Protein 2X9Z (pdb70)

Foldseek 3Di:
DDKFKAKDFPPQTDRVDHDPPLLDAAADDAFDKTKMKMKMKAFAQAQKPKWKKAKFDPQWFFDPPFKWKDKVNHTDDPQQWDWDADGTTIMIIGDPNVVVVQHNHGGIIMMMIMGIIGRHPLADAPFKAWMWMWTFIFNFDTQATTWYWFFAPPQQKAKEFEFEDEQVRHGDQDPAKKKWFKAQNGNGHTDDIDIDGRVDGMDMDGDHDRSTIITTHIDDDQQWHWHWDDDDDHRYTYIYIYRRRGDYIDIHDMGIHHYHD

Solvent-accessible surface area: 12117 Å² total

CATH classification: 2.60.40.740 (+1 more: 2.60.40.1140)

Structure (mmCIF, N/CA/C/O backbone):
data_2X9Z
#
_entry.id   2X9Z
#
_cell.length_a   94.975
_cell.length_b   46.635
_cell.length_c   64.380
_cell.angle_alpha   90.00
_cell.angle_beta   115.49
_cell.angle_gamma   90.00
#
_symmetry.space_group_name_H-M   'C 1 2 1'
#
loop_
_entity.id
_entity.type
_entity.pdbx_description
1 polymer 'CELL WALL SURFACE ANCHOR FAMILY PROTEIN'
2 water water
#
loop_
_atom_site.group_PDB
_atom_site.id
_atom_site.type_symbol
_atom_site.label_atom_id
_atom_site.label_alt_id
_atom_site.label_comp_id
_atom_site.label_asym_id
_atom_site.label_entity_id
_atom_site.label_seq_id
_atom_site.pdbx_PDB_ins_code
_atom_site.Cartn_x
_atom_site.Cartn_y
_atom_site.Cartn_z
_atom_site.occupancy
_atom_site.B_iso_or_equiv
_atom_site.auth_seq_id
_atom_site.auth_comp_id
_atom_site.auth_asym_id
_atom_site.auth_atom_id
_atom_site.pdbx_PDB_model_num
ATOM 1 N N . ALA A 1 1 ? -0.917 0.114 -11.086 1.00 28.92 187 ALA A N 1
ATOM 2 C CA . ALA A 1 1 ? -2.329 0.470 -11.197 1.00 26.32 187 ALA A CA 1
ATOM 3 C C . ALA A 1 1 ? -3.140 -0.695 -11.746 1.00 23.85 187 ALA A C 1
ATOM 4 O O . ALA A 1 1 ? -2.780 -1.294 -12.759 1.00 24.36 187 ALA A O 1
ATOM 6 N N . LYS A 1 2 ? -4.242 -1.007 -11.072 1.00 20.89 188 LYS A N 1
ATOM 7 C CA . LYS A 1 2 ? -5.079 -2.140 -11.438 1.00 18.94 188 LYS A CA 1
ATOM 8 C C . LYS A 1 2 ? -6.143 -1.766 -12.461 1.00 16.71 188 LYS A C 1
ATOM 9 O O . LYS A 1 2 ? -6.641 -0.641 -12.476 1.00 17.44 188 LYS A O 1
ATOM 15 N N . PRO A 1 3 ? -6.499 -2.718 -13.327 1.00 13.15 189 PRO A N 1
ATOM 16 C CA . PRO A 1 3 ? -7.655 -2.497 -14.197 1.00 12.09 189 PRO A CA 1
ATOM 17 C C . PRO A 1 3 ? -8.934 -2.489 -13.358 1.00 13.52 189 PRO A C 1
ATOM 18 O O . PRO A 1 3 ? -8.923 -2.968 -12.220 1.00 14.47 189 PRO A O 1
ATOM 22 N N . LYS A 1 4 ? -10.006 -1.923 -13.902 1.00 13.35 190 LYS A N 1
ATOM 23 C CA . LYS A 1 4 ? -11.291 -1.857 -13.208 1.00 13.23 190 LYS A CA 1
ATOM 24 C C . LYS A 1 4 ? -12.373 -2.380 -14.129 1.00 12.51 190 LYS A C 1
ATOM 25 O O . LYS A 1 4 ? -12.245 -2.285 -15.344 1.00 13.43 190 LYS A O 1
ATOM 31 N N . ILE A 1 5 ? -13.440 -2.927 -13.558 1.00 10.80 191 ILE A N 1
ATOM 32 C CA . ILE A 1 5 ? -14.494 -3.530 -14.368 1.00 11.07 191 ILE A CA 1
ATOM 33 C C . ILE A 1 5 ? -15.870 -3.342 -13.754 1.00 10.21 191 ILE A C 1
ATOM 34 O O . ILE A 1 5 ? -16.003 -3.226 -12.539 1.00 12.36 191 ILE A O 1
ATOM 39 N N . ASP A 1 6 ? -16.882 -3.295 -14.609 1.00 10.02 192 ASP A N 1
ATOM 40 C CA . ASP A 1 6 ? -18.253 -3.332 -14.144 1.00 10.81 192 ASP A CA 1
ATOM 41 C C . ASP A 1 6 ? -19.095 -4.078 -15.169 1.00 10.74 192 ASP A C 1
ATOM 42 O O . ASP A 1 6 ? -18.773 -4.093 -16.365 1.00 11.62 192 ASP A O 1
ATOM 47 N N . LYS A 1 7 ? -20.157 -4.713 -14.691 1.00 11.05 193 LYS A N 1
ATOM 48 C CA . LYS A 1 7 ? -21.107 -5.369 -15.561 1.00 11.91 193 LYS A CA 1
ATOM 49 C C . LYS A 1 7 ? -22.508 -4.905 -15.208 1.00 11.00 193 LYS A C 1
ATOM 50 O O . LYS A 1 7 ? -22.876 -4.857 -14.035 1.00 12.56 193 LYS A O 1
ATOM 56 N N . ASP A 1 8 ? -23.299 -4.572 -16.220 1.00 11.27 194 ASP A N 1
ATOM 57 C CA . ASP A 1 8 ? -24.674 -4.162 -15.967 1.00 10.42 194 ASP A CA 1
ATOM 58 C C . ASP A 1 8 ? -25.478 -4.265 -17.256 1.00 10.33 194 ASP A C 1
ATOM 59 O O . ASP A 1 8 ? -24.974 -4.719 -18.285 1.00 11.94 194 ASP A O 1
ATOM 64 N N . PHE A 1 9 ? -26.732 -3.853 -17.191 1.00 11.69 195 PHE A N 1
ATOM 65 C CA . PHE A 1 9 ? -27.546 -3.782 -18.394 1.00 11.49 195 PHE A CA 1
ATOM 66 C C . PHE A 1 9 ? -27.053 -2.654 -19.294 1.00 11.86 195 PHE A C 1
ATOM 67 O O . PHE A 1 9 ? -26.295 -1.783 -18.857 1.00 12.87 195 PHE A O 1
ATOM 75 N N . LYS A 1 10 ? -27.462 -2.694 -20.558 1.00 11.98 196 LYS A N 1
ATOM 76 C CA . LYS A 1 10 ? -27.054 -1.697 -21.546 1.00 14.58 196 LYS A CA 1
ATOM 77 C C . LYS A 1 10 ? -27.175 -0.266 -21.018 1.00 15.85 196 LYS A C 1
ATOM 78 O O . LYS A 1 10 ? -28.227 0.131 -20.506 1.00 17.52 196 LYS A O 1
ATOM 84 N N . GLY A 1 11 ? -26.087 0.496 -21.131 1.00 15.22 197 GLY A N 1
ATOM 85 C CA . GLY A 1 11 ? -26.087 1.900 -20.760 1.00 15.95 197 GLY A CA 1
ATOM 86 C C . GLY A 1 11 ? -25.818 2.191 -19.294 1.00 16.81 197 GLY A C 1
ATOM 87 O O . GLY A 1 11 ? -25.761 3.355 -18.895 1.00 20.07 197 GLY A O 1
ATOM 88 N N . LYS A 1 12 ? -25.648 1.148 -18.488 1.00 16.26 198 LYS A N 1
ATOM 89 C CA . LYS A 1 12 ? -25.582 1.328 -17.040 1.00 15.99 198 LYS A CA 1
ATOM 90 C C . LYS A 1 12 ? -24.256 0.926 -16.399 1.00 16.29 198 LYS A C 1
ATOM 91 O O . LYS A 1 12 ? -24.031 1.217 -15.225 1.00 17.17 198 LYS A O 1
ATOM 97 N N . ALA A 1 13 ? -23.375 0.271 -17.153 1.00 14.32 199 ALA A N 1
ATOM 98 C CA . ALA A 1 13 ? -22.096 -0.153 -16.586 1.00 14.09 199 ALA A CA 1
ATOM 99 C C . ALA A 1 13 ? -21.151 1.032 -16.409 1.00 16.26 199 ALA A C 1
ATOM 100 O O . ALA A 1 13 ? -21.056 1.898 -17.274 1.00 17.73 199 ALA A O 1
ATOM 102 N N . ASN A 1 14 ? -20.451 1.053 -15.281 1.00 15.62 200 ASN A N 1
ATOM 103 C CA . ASN A 1 14 ? -19.589 2.171 -14.928 1.00 17.66 200 ASN A CA 1
ATOM 104 C C . ASN A 1 14 ? -18.597 1.726 -13.858 1.00 16.76 200 ASN A C 1
ATOM 105 O O . ASN A 1 14 ? -18.939 1.676 -12.679 1.00 18.67 200 ASN A O 1
ATOM 110 N N . PRO A 1 15 ? -17.361 1.393 -14.267 1.00 17.30 201 PRO A N 1
ATOM 111 C CA . PRO A 1 15 ? -16.384 0.856 -13.310 1.00 20.59 201 PRO A CA 1
ATOM 112 C C . PRO A 1 15 ? -16.024 1.835 -12.203 1.00 26.21 201 PRO A C 1
ATOM 113 O O . PRO A 1 15 ? -15.701 1.397 -11.101 1.00 30.61 201 PRO A O 1
ATOM 117 N N . ASP A 1 16 ? -16.065 3.130 -12.496 1.00 26.14 202 ASP A N 1
ATOM 118 C CA . ASP A 1 16 ? -15.727 4.145 -11.502 1.00 30.65 202 ASP A CA 1
ATOM 119 C C . ASP A 1 16 ? -16.850 4.311 -10.485 1.00 31.66 202 ASP A C 1
ATOM 120 O O . ASP A 1 16 ? -16.602 4.517 -9.296 1.00 35.27 202 ASP A O 1
ATOM 125 N N . THR A 1 17 ? -18.087 4.215 -10.963 1.00 29.39 203 THR A N 1
ATOM 126 C CA . THR A 1 17 ? -19.257 4.413 -10.122 1.00 29.85 203 THR A CA 1
ATOM 127 C C . THR A 1 17 ? -20.333 3.406 -10.494 1.00 27.10 203 THR A C 1
ATOM 128 O O . THR A 1 17 ? -21.239 3.718 -11.269 1.00 27.46 203 THR A O 1
ATOM 132 N N . PRO A 1 18 ? -20.232 2.184 -9.955 1.00 25.17 204 PRO A N 1
ATOM 133 C CA . PRO A 1 18 ? -21.229 1.165 -10.296 1.00 23.24 204 PRO A CA 1
ATOM 134 C C . PRO A 1 18 ? -22.637 1.597 -9.881 1.00 19.78 204 PRO A C 1
ATOM 135 O O . PRO A 1 18 ? -22.803 2.388 -8.948 1.00 20.81 204 PRO A O 1
ATOM 139 N N . ARG A 1 19 ? -23.641 1.078 -10.580 1.00 16.48 205 ARG A N 1
ATOM 140 C CA . ARG A 1 19 ? -25.020 1.505 -10.385 1.00 15.13 205 ARG A CA 1
ATOM 141 C C . ARG A 1 19 ? -25.512 1.224 -8.969 1.00 15.24 205 ARG A C 1
ATOM 142 O O . ARG A 1 19 ? -25.467 0.086 -8.496 1.00 16.05 205 ARG A O 1
ATOM 150 N N . VAL A 1 20 ? -25.995 2.273 -8.310 1.00 16.00 206 VAL A N 1
ATOM 151 C CA . VAL A 1 20 ? -26.299 2.241 -6.884 1.00 17.39 206 VAL A CA 1
ATOM 152 C C . VAL A 1 20 ? -27.410 1.253 -6.514 1.00 16.22 206 VAL A C 1
ATOM 153 O O . VAL A 1 20 ? -27.417 0.707 -5.410 1.00 16.22 206 VAL A O 1
ATOM 157 N N . ASP A 1 21 ? -28.345 1.019 -7.429 1.00 15.53 207 ASP A N 1
ATOM 158 C CA . ASP A 1 21 ? -29.474 0.130 -7.134 1.00 16.31 207 ASP A CA 1
ATOM 159 C C . ASP A 1 21 ? -29.406 -1.202 -7.878 1.00 16.64 207 ASP A C 1
ATOM 160 O O . ASP A 1 21 ? -30.423 -1.863 -8.069 1.00 16.74 207 ASP A O 1
ATOM 165 N N . LYS A 1 22 ? -28.206 -1.608 -8.283 1.00 15.96 208 LYS A N 1
ATOM 166 C CA . LYS A 1 22 ? -28.091 -2.801 -9.117 1.00 16.42 208 LYS A CA 1
ATOM 167 C C . LYS A 1 22 ? -28.434 -4.085 -8.357 1.00 16.23 208 LYS A C 1
ATOM 168 O O . LYS A 1 22 ? -28.718 -5.112 -8.974 1.00 17.82 208 LYS A O 1
ATOM 174 N N . ASP A 1 23 ? -28.428 -4.029 -7.026 1.00 17.35 209 ASP A N 1
ATOM 175 C CA . ASP A 1 23 ? -28.813 -5.196 -6.237 1.00 19.42 209 ASP A CA 1
ATOM 176 C C . ASP A 1 23 ? -30.247 -5.653 -6.499 1.00 20.51 209 ASP A C 1
ATOM 177 O O . ASP A 1 23 ? -30.588 -6.828 -6.309 1.00 21.42 209 ASP A O 1
ATOM 182 N N . THR A 1 24 ? -31.086 -4.714 -6.918 1.00 17.87 210 THR A N 1
ATOM 183 C CA . THR A 1 24 ? -32.491 -4.989 -7.149 1.00 18.54 210 THR A CA 1
ATOM 184 C C . THR A 1 24 ? -32.675 -5.624 -8.519 1.00 16.20 210 THR A C 1
ATOM 185 O O . THR A 1 24 ? -32.272 -5.049 -9.537 1.00 17.04 210 THR A O 1
ATOM 189 N N . PRO A 1 25 ? -33.257 -6.833 -8.561 1.00 16.53 211 PRO A N 1
ATOM 190 C CA . PRO A 1 25 ? -33.503 -7.441 -9.872 1.00 16.84 211 PRO A CA 1
ATOM 191 C C . PRO A 1 25 ? -34.458 -6.594 -10.706 1.00 16.73 211 PRO A C 1
ATOM 192 O O . PRO A 1 25 ? -35.422 -6.034 -10.182 1.00 18.23 211 PRO A O 1
ATOM 196 N N . VAL A 1 26 ? -34.169 -6.488 -11.995 1.00 14.46 212 VAL A N 1
ATOM 197 C CA . VAL A 1 26 ? -35.030 -5.768 -12.922 1.00 13.66 212 VAL A CA 1
ATOM 198 C C . VAL A 1 26 ? -36.123 -6.711 -13.414 1.00 12.93 212 VAL A C 1
ATOM 199 O O . VAL A 1 26 ? -35.848 -7.843 -13.834 1.00 12.68 212 VAL A O 1
ATOM 203 N N . ASN A 1 27 ? -37.362 -6.244 -13.344 1.00 12.61 213 ASN A N 1
ATOM 204 C CA . ASN A 1 27 ? -38.516 -7.033 -13.748 1.00 12.06 213 ASN A CA 1
ATOM 205 C C . ASN A 1 27 ? -38.595 -7.223 -15.258 1.00 11.04 213 ASN A C 1
ATOM 206 O O . ASN A 1 27 ? -38.496 -6.261 -16.026 1.00 13.64 213 ASN A O 1
ATOM 211 N N . HIS A 1 28 ? -38.792 -8.470 -15.671 1.00 12.22 214 HIS A N 1
ATOM 212 C CA . HIS A 1 28 ? -38.937 -8.819 -17.073 1.00 11.57 214 HIS A CA 1
ATOM 213 C C . HIS A 1 28 ? -40.005 -9.886 -17.249 1.00 13.13 214 HIS A C 1
ATOM 214 O O . HIS A 1 28 ? -40.496 -10.458 -16.277 1.00 15.01 214 HIS A O 1
ATOM 221 N N . GLN A 1 29 ? -40.352 -10.152 -18.498 1.00 13.54 215 GLN A N 1
ATOM 222 C CA . GLN A 1 29 ? -41.254 -11.247 -18.830 1.00 15.02 215 GLN A CA 1
ATOM 223 C C . GLN A 1 29 ? -40.516 -12.265 -19.676 1.00 12.93 215 GLN A C 1
ATOM 224 O O . GLN A 1 29 ? -39.552 -11.924 -20.372 1.00 12.12 215 GLN A O 1
ATOM 230 N N . VAL A 1 30 ? -40.964 -13.515 -19.608 1.00 13.09 216 VAL A N 1
ATOM 231 C CA . VAL A 1 30 ? -40.391 -14.575 -20.417 1.00 13.65 216 VAL A CA 1
ATOM 232 C C . VAL A 1 30 ? -40.492 -14.175 -21.886 1.00 13.39 216 VAL A C 1
ATOM 233 O O . VAL A 1 30 ? -41.554 -13.758 -22.365 1.00 16.36 216 VAL A O 1
ATOM 237 N N . GLY A 1 31 ? -39.373 -14.277 -22.595 1.00 13.21 217 GLY A N 1
ATOM 238 C CA . GLY A 1 31 ? -39.311 -13.842 -23.976 1.00 13.59 217 GLY A CA 1
ATOM 239 C C . GLY A 1 31 ? -38.549 -12.540 -24.171 1.00 13.09 217 GLY A C 1
ATOM 240 O O . GLY A 1 31 ? -38.101 -12.239 -25.273 1.00 15.35 217 GLY A O 1
ATOM 241 N N . ASP A 1 32 ? -38.402 -11.757 -23.104 1.00 11.63 218 ASP A N 1
ATOM 242 C CA . ASP A 1 32 ? -37.682 -10.487 -23.181 1.00 10.90 218 ASP A CA 1
ATOM 243 C C . ASP A 1 32 ? -36.220 -10.696 -23.597 1.00 11.44 218 ASP A C 1
ATOM 244 O O . ASP A 1 32 ? -35.530 -11.574 -23.075 1.00 12.18 218 ASP A O 1
ATOM 249 N N . VAL A 1 33 ? -35.756 -9.867 -24.521 1.00 11.88 219 VAL A N 1
ATOM 250 C CA . VAL A 1 33 ? -34.348 -9.825 -24.883 1.00 12.15 219 VAL A CA 1
ATOM 251 C C . VAL A 1 33 ? -33.656 -8.809 -23.986 1.00 13.33 219 VAL A C 1
ATOM 252 O O . VAL A 1 33 ? -33.925 -7.612 -24.062 1.00 17.53 219 VAL A O 1
ATOM 256 N N . VAL A 1 34 ? -32.776 -9.303 -23.122 1.00 11.32 220 VAL A N 1
ATOM 257 C CA . VAL A 1 34 ? -32.126 -8.474 -22.116 1.00 11.68 220 VAL A CA 1
ATOM 258 C C . VAL A 1 34 ? -30.720 -8.118 -22.600 1.00 10.86 220 VAL A C 1
ATOM 259 O O . VAL A 1 34 ? -29.925 -9.004 -22.911 1.00 11.69 220 VAL A O 1
ATOM 263 N N . GLU A 1 35 ? -30.419 -6.825 -22.666 1.00 12.44 221 GLU A N 1
ATOM 264 C CA . GLU A 1 35 ? -29.144 -6.361 -23.202 1.00 12.74 221 GLU A CA 1
ATOM 265 C C . GLU A 1 35 ? -28.147 -6.073 -22.088 1.00 11.11 221 GLU A C 1
ATOM 266 O O . GLU A 1 35 ? -28.468 -5.391 -21.109 1.00 12.44 221 GLU A O 1
ATOM 272 N N . TYR A 1 36 ? -26.930 -6.584 -22.264 1.00 9.53 222 TYR A N 1
ATOM 273 C CA . TYR A 1 36 ? -25.871 -6.493 -21.270 1.00 9.47 222 TYR A CA 1
ATOM 274 C C . TYR A 1 36 ? -24.637 -5.783 -21.799 1.00 9.15 222 TYR A C 1
ATOM 275 O O . TYR A 1 36 ? -24.383 -5.751 -23.003 1.00 10.36 222 TYR A O 1
ATOM 284 N N . GLU A 1 37 ? -23.848 -5.250 -20.876 1.00 10.84 223 GLU A N 1
ATOM 285 C CA . GLU A 1 37 ? -22.544 -4.717 -21.228 1.00 11.91 223 GLU A CA 1
ATOM 286 C C . GLU A 1 37 ? -21.540 -4.934 -20.100 1.00 11.81 223 GLU A C 1
ATOM 287 O O . GLU A 1 37 ? -21.888 -4.904 -18.909 1.00 14.38 223 GLU A O 1
ATOM 293 N N . ILE A 1 38 ? -20.293 -5.172 -20.494 1.00 10.67 224 ILE A N 1
ATOM 294 C CA . ILE A 1 38 ? -19.178 -5.303 -19.572 1.00 11.17 224 ILE A CA 1
ATOM 295 C C . ILE A 1 38 ? -18.191 -4.212 -19.976 1.00 11.26 224 ILE A C 1
ATOM 296 O O . ILE A 1 38 ? -17.768 -4.153 -21.133 1.00 11.87 224 ILE A O 1
ATOM 301 N N . VAL A 1 39 ? -17.847 -3.339 -19.034 1.00 10.57 225 VAL A N 1
ATOM 302 C CA . VAL A 1 39 ? -16.938 -2.236 -19.310 1.00 10.24 225 VAL A CA 1
ATOM 303 C C . VAL A 1 39 ? -15.687 -2.395 -18.450 1.00 9.89 225 VAL A C 1
ATOM 304 O O . VAL A 1 39 ? -15.790 -2.573 -17.227 1.00 11.23 225 VAL A O 1
ATOM 308 N N . THR A 1 40 ? -14.520 -2.355 -19.092 1.00 10.41 226 THR A N 1
ATOM 309 C CA . THR A 1 40 ? -13.247 -2.561 -18.406 1.00 10.62 226 THR A CA 1
ATOM 310 C C . THR A 1 40 ? -12.304 -1.409 -18.708 1.00 10.95 226 THR A C 1
ATOM 311 O O . THR A 1 40 ? -12.162 -0.998 -19.861 1.00 13.18 226 THR A O 1
ATOM 315 N N . LYS A 1 41 ? -11.677 -0.880 -17.664 1.00 11.71 227 LYS A N 1
ATOM 316 C CA . LYS A 1 41 ? -10.697 0.182 -17.806 1.00 12.68 227 LYS A CA 1
ATOM 317 C C . LYS A 1 41 ? -9.309 -0.407 -17.621 1.00 11.89 227 LYS A C 1
ATOM 318 O O . LYS A 1 41 ? -8.999 -0.960 -16.568 1.00 14.43 227 LYS A O 1
ATOM 324 N N . ILE A 1 42 ? -8.481 -0.281 -18.647 1.00 12.94 228 ILE A N 1
ATOM 325 C CA . ILE A 1 42 ? -7.114 -0.774 -18.600 1.00 13.49 228 ILE A CA 1
ATOM 326 C C . ILE A 1 42 ? -6.190 0.423 -18.423 1.00 13.01 228 ILE A C 1
ATOM 327 O O . ILE A 1 42 ? -6.306 1.409 -19.148 1.00 12.88 228 ILE A O 1
ATOM 332 N N . PRO A 1 43 ? -5.291 0.358 -17.430 1.00 14.64 229 PRO A N 1
ATOM 333 C CA . PRO A 1 43 ? -4.457 1.517 -17.091 1.00 15.62 229 PRO A CA 1
ATOM 334 C C . PRO A 1 43 ? -3.473 1.890 -18.206 1.00 13.97 229 PRO A C 1
ATOM 335 O O . PRO A 1 43 ? -3.124 1.060 -19.048 1.00 15.11 229 PRO A O 1
ATOM 339 N N . ALA A 1 44 ? -3.031 3.142 -18.214 1.00 13.73 230 ALA A N 1
ATOM 340 C CA . ALA A 1 44 ? -1.942 3.550 -19.104 1.00 13.86 230 ALA A CA 1
ATOM 341 C C . ALA A 1 44 ? -0.692 2.689 -18.891 1.00 14.08 230 ALA A C 1
ATOM 342 O O . ALA A 1 44 ? -0.420 2.222 -17.777 1.00 14.23 230 ALA A O 1
ATOM 344 N N . LEU A 1 45 ? 0.049 2.471 -19.974 1.00 14.53 231 LEU A N 1
ATOM 345 C CA . LEU A 1 45 ? 1.336 1.768 -19.936 1.00 15.53 231 LEU A CA 1
ATOM 346 C C . LEU A 1 45 ? 1.230 0.312 -19.480 1.00 15.20 231 LEU A C 1
ATOM 347 O O . LEU A 1 45 ? 2.160 -0.223 -18.877 1.00 17.95 231 LEU A O 1
ATOM 352 N N . ALA A 1 46 ? 0.106 -0.330 -19.784 1.00 13.97 232 ALA A N 1
ATOM 353 C CA . ALA A 1 46 ? -0.065 -1.747 -19.496 1.00 13.64 232 ALA A CA 1
ATOM 354 C C . ALA A 1 46 ? 0.836 -2.610 -20.378 1.00 13.82 232 ALA A C 1
ATOM 355 O O . ALA A 1 46 ? 1.188 -2.220 -21.491 1.00 13.79 232 ALA A O 1
ATOM 357 N N . ASN A 1 47 ? 1.212 -3.780 -19.874 1.00 13.57 233 ASN A N 1
ATOM 358 C CA . ASN A 1 47 ? 1.976 -4.738 -20.664 1.00 15.27 233 ASN A CA 1
ATOM 359 C C . ASN A 1 47 ? 1.448 -6.156 -20.456 1.00 14.54 233 ASN A C 1
ATOM 360 O O . ASN A 1 47 ? 2.199 -7.076 -20.130 1.00 15.21 233 ASN A O 1
ATOM 365 N N . TYR A 1 48 ? 0.145 -6.331 -20.651 1.00 13.88 234 TYR A N 1
ATOM 366 C CA . TYR A 1 48 ? -0.471 -7.616 -20.382 1.00 13.10 234 TYR A CA 1
ATOM 367 C C . TYR A 1 48 ? -0.119 -8.642 -21.448 1.00 12.52 234 TYR A C 1
ATOM 368 O O . TYR A 1 48 ? -0.108 -8.334 -22.641 1.00 14.42 234 TYR A O 1
ATOM 377 N N . ALA A 1 49 ? 0.141 -9.867 -21.005 1.00 12.17 235 ALA A N 1
ATOM 378 C CA . ALA A 1 49 ? 0.276 -11.017 -21.893 1.00 12.22 235 ALA A CA 1
ATOM 379 C C . ALA A 1 49 ? -1.095 -11.612 -22.200 1.00 13.10 235 ALA A C 1
ATOM 380 O O . ALA A 1 49 ? -1.269 -12.285 -23.213 1.00 13.65 235 ALA A O 1
ATOM 382 N N . THR A 1 50 ? -2.057 -11.379 -21.310 1.00 13.22 236 THR A N 1
ATOM 383 C CA . THR A 1 50 ? -3.411 -11.896 -21.464 1.00 13.16 236 THR A CA 1
ATOM 384 C C . THR A 1 50 ? -4.416 -10.855 -20.999 1.00 11.45 236 THR A C 1
ATOM 385 O O . THR A 1 50 ? -4.229 -10.212 -19.959 1.00 11.53 236 THR A O 1
ATOM 389 N N . ALA A 1 51 ? -5.467 -10.687 -21.796 1.00 11.47 237 ALA A N 1
ATOM 390 C CA . ALA A 1 51 ? -6.641 -9.918 -21.418 1.00 11.38 237 ALA A CA 1
ATOM 391 C C . ALA A 1 51 ? -7.840 -10.739 -21.876 1.00 11.33 237 ALA A C 1
ATOM 392 O O . ALA A 1 51 ? -8.202 -10.723 -23.053 1.00 11.77 237 ALA A O 1
ATOM 394 N N . ASN A 1 52 ? -8.430 -11.468 -20.931 1.00 11.08 238 ASN A N 1
ATOM 395 C CA A ASN A 1 52 ? -9.519 -12.387 -21.233 0.44 11.06 238 ASN A CA 1
ATOM 396 C CA B ASN A 1 52 ? -9.489 -12.430 -21.213 0.56 11.38 238 ASN A CA 1
ATOM 397 C C . ASN A 1 52 ? -10.740 -12.135 -20.386 1.00 9.43 238 ASN A C 1
ATOM 398 O O . ASN A 1 52 ? -10.638 -11.906 -19.177 0.86 9.11 238 ASN A O 1
ATOM 407 N N . TRP A 1 53 ? -11.903 -12.161 -21.030 1.00 10.24 239 TRP A N 1
ATOM 408 C CA . TRP A 1 53 ? -13.174 -12.028 -20.326 1.00 9.32 239 TRP A CA 1
ATOM 409 C C . TRP A 1 53 ? -13.947 -13.335 -20.459 1.00 10.03 239 TRP A C 1
ATOM 410 O O . TRP A 1 53 ? -14.045 -13.899 -21.544 1.00 12.01 239 TRP A O 1
ATOM 421 N N . SER A 1 54 ? -14.518 -13.796 -19.358 1.00 8.79 240 SER A N 1
ATOM 422 C CA . SER A 1 54 ? -15.236 -15.056 -19.334 1.00 9.03 240 SER A CA 1
ATOM 423 C C . SER A 1 54 ? -16.584 -14.784 -18.660 1.00 8.60 240 SER A C 1
ATOM 424 O O . SER A 1 54 ? -16.634 -14.194 -17.583 1.00 10.52 240 SER A O 1
ATOM 427 N N . ASP A 1 55 ? -17.670 -15.220 -19.291 1.00 8.98 241 ASP A N 1
ATOM 428 C CA . ASP A 1 55 ? -19.015 -14.894 -18.836 1.00 8.81 241 ASP A CA 1
ATOM 429 C C . ASP A 1 55 ? -19.913 -16.134 -18.897 1.00 8.76 241 ASP A C 1
ATOM 430 O O . ASP A 1 55 ? -19.983 -16.805 -19.922 1.00 8.63 241 ASP A O 1
ATOM 435 N N . ARG A 1 56 ? -20.597 -16.445 -17.800 1.00 8.78 242 ARG A N 1
ATOM 436 C CA . ARG A 1 56 ? -21.589 -17.523 -17.799 1.00 9.34 242 ARG A CA 1
ATOM 437 C C . ARG A 1 56 ? -22.841 -17.042 -17.100 1.00 8.67 242 ARG A C 1
ATOM 438 O O . ARG A 1 56 ? -22.785 -16.137 -16.269 1.00 10.74 242 ARG A O 1
ATOM 454 N N . THR A 1 58 ? -27.052 -18.046 -15.504 1.00 10.46 244 THR A N 1
ATOM 455 C CA . THR A 1 58 ? -27.931 -19.080 -14.958 1.00 10.73 244 THR A CA 1
ATOM 456 C C . THR A 1 58 ? -28.984 -19.495 -15.988 1.00 10.94 244 THR A C 1
ATOM 457 O O . THR A 1 58 ? -29.224 -18.784 -16.965 1.00 11.30 244 THR A O 1
ATOM 461 N N . GLU A 1 59 ? -29.593 -20.657 -15.777 1.00 11.79 245 GLU A N 1
ATOM 462 C CA . GLU A 1 59 ? -30.313 -21.335 -16.854 1.00 13.90 245 GLU A CA 1
ATOM 463 C C . GLU A 1 59 ? -31.565 -20.614 -17.366 1.00 12.98 245 GLU A C 1
ATOM 464 O O . GLU A 1 59 ? -32.012 -20.880 -18.483 1.00 14.58 245 GLU A O 1
ATOM 470 N N . GLY A 1 60 ? -32.112 -19.697 -16.570 1.00 12.53 246 GLY A N 1
ATOM 471 C CA . GLY A 1 60 ? -33.274 -18.922 -16.978 1.00 12.95 246 GLY A CA 1
ATOM 472 C C . GLY A 1 60 ? -32.936 -17.820 -17.964 1.00 11.85 246 GLY A C 1
ATOM 473 O O . GLY A 1 60 ? -33.830 -17.160 -18.494 1.00 13.43 246 GLY A O 1
ATOM 474 N N . LEU A 1 61 ? -31.643 -17.600 -18.188 1.00 11.01 247 LEU A N 1
ATOM 475 C CA . LEU A 1 61 ? -31.188 -16.669 -19.219 1.00 11.98 247 LEU A CA 1
ATOM 476 C C . LEU A 1 61 ? -30.507 -17.431 -20.341 1.00 13.68 247 LEU A C 1
ATOM 477 O O . LEU A 1 61 ? -29.443 -18.012 -20.144 1.00 16.48 247 LEU A O 1
ATOM 482 N N . ALA A 1 62 ? -31.114 -17.423 -21.519 1.00 11.75 248 ALA A N 1
ATOM 483 C CA . ALA A 1 62 ? -30.513 -18.071 -22.679 1.00 12.86 248 ALA A CA 1
ATOM 484 C C . ALA A 1 62 ? -29.588 -17.093 -23.382 1.00 12.19 248 ALA A C 1
ATOM 485 O O . ALA A 1 62 ? -30.043 -16.134 -24.004 1.00 13.31 248 ALA A O 1
ATOM 487 N N . PHE A 1 63 ? -28.287 -17.334 -23.284 1.00 11.51 249 PHE A N 1
ATOM 488 C CA . PHE A 1 63 ? -27.307 -16.527 -24.004 1.00 12.48 249 PHE A CA 1
ATOM 489 C C . PHE A 1 63 ? -27.641 -16.477 -25.498 1.00 11.30 249 PHE A C 1
ATOM 490 O O . PHE A 1 63 ? -27.891 -17.512 -26.109 1.00 12.62 249 PHE A O 1
ATOM 498 N N . ASN A 1 64 ? -27.664 -15.278 -26.079 1.00 10.26 250 ASN A N 1
ATOM 499 C CA . ASN A 1 64 ? -27.969 -15.137 -27.504 1.00 9.72 250 ASN A CA 1
ATOM 500 C C . ASN A 1 64 ? -26.694 -15.169 -28.353 1.00 11.03 250 ASN A C 1
ATOM 501 O O . ASN A 1 64 ? -25.977 -14.163 -28.495 1.00 10.70 250 ASN A O 1
ATOM 506 N N . LYS A 1 65 ? -26.401 -16.332 -28.917 1.00 10.65 251 LYS A N 1
ATOM 507 C CA . LYS A 1 65 ? -25.192 -16.469 -29.721 1.00 11.50 251 LYS A CA 1
ATOM 508 C C . LYS A 1 65 ? -25.218 -15.530 -30.915 1.00 10.85 251 LYS A C 1
ATOM 509 O O . LYS A 1 65 ? -26.266 -15.314 -31.522 1.00 11.90 251 LYS A O 1
ATOM 515 N N . GLY A 1 66 ? -24.059 -14.970 -31.247 1.00 11.12 252 GLY A N 1
ATOM 516 C CA . GLY A 1 66 ? -23.932 -14.094 -32.396 1.00 11.82 252 GLY A CA 1
ATOM 517 C C . GLY A 1 66 ? -24.111 -12.627 -32.045 1.00 10.82 252 GLY A C 1
ATOM 518 O O . GLY A 1 66 ? -23.946 -11.768 -32.914 1.00 13.00 252 GLY A O 1
ATOM 519 N N . THR A 1 67 ? -24.447 -12.334 -30.789 1.00 10.72 253 THR A N 1
ATOM 520 C CA . THR A 1 67 ? -24.732 -10.956 -30.383 1.00 10.03 253 THR A CA 1
ATOM 521 C C . THR A 1 67 ? -23.566 -10.217 -29.727 1.00 10.57 253 THR A C 1
ATOM 522 O O . THR A 1 67 ? -23.719 -9.063 -29.337 1.00 11.47 253 THR A O 1
ATOM 526 N N . VAL A 1 68 ? -22.409 -10.864 -29.594 1.00 10.82 254 VAL A N 1
ATOM 527 C CA . VAL A 1 68 ? -21.277 -10.234 -28.911 1.00 11.60 254 VAL A CA 1
ATOM 528 C C . VAL A 1 68 ? -20.584 -9.207 -29.802 1.00 12.53 254 VAL A C 1
ATOM 529 O O . VAL A 1 68 ? -20.201 -9.514 -30.937 1.00 15.39 254 VAL A O 1
ATOM 533 N N . LYS A 1 69 ? -20.436 -7.991 -29.280 1.00 13.07 255 LYS A N 1
ATOM 534 C CA . LYS A 1 69 ? -19.687 -6.928 -29.943 1.00 13.68 255 LYS A CA 1
ATOM 535 C C . LYS A 1 69 ? -18.641 -6.386 -28.975 1.00 11.60 255 LYS A C 1
ATOM 536 O O . LYS A 1 69 ? -18.878 -6.310 -27.770 1.00 13.71 255 LYS A O 1
ATOM 542 N N . VAL A 1 70 ? -17.474 -6.030 -29.495 1.00 10.38 256 VAL A N 1
ATOM 543 C CA . VAL A 1 70 ? -16.411 -5.508 -28.641 1.00 9.91 256 VAL A CA 1
ATOM 544 C C . VAL A 1 70 ? -15.753 -4.270 -29.248 1.00 9.77 256 VAL A C 1
ATOM 545 O O . VAL A 1 70 ? -15.412 -4.249 -30.437 1.00 10.93 256 VAL A O 1
ATOM 549 N N . THR A 1 71 ? -15.589 -3.245 -28.415 1.00 10.78 257 THR A N 1
ATOM 550 C CA . THR A 1 71 ? -14.986 -1.984 -28.819 1.00 11.63 257 THR A CA 1
ATOM 551 C C . THR A 1 71 ? -13.893 -1.590 -27.834 1.00 10.50 257 THR A C 1
ATOM 552 O O . THR A 1 71 ? -13.941 -1.959 -26.655 1.00 10.83 257 THR A O 1
ATOM 556 N N . VAL A 1 72 ? -12.906 -0.854 -28.331 1.00 11.11 258 VAL A N 1
ATOM 557 C CA . VAL A 1 72 ? -11.943 -0.167 -27.477 1.00 11.51 258 VAL A CA 1
ATOM 558 C C . VAL A 1 72 ? -12.083 1.328 -27.744 1.00 11.79 258 VAL A C 1
ATOM 559 O O . VAL A 1 72 ? -11.996 1.766 -28.889 1.00 13.72 258 VAL A O 1
ATOM 563 N N . ASP A 1 73 ? -12.336 2.105 -26.691 1.00 11.86 259 ASP A N 1
ATOM 564 C CA . ASP A 1 73 ? -12.631 3.531 -26.818 1.00 14.26 259 ASP A CA 1
ATOM 565 C C . ASP A 1 73 ? -13.692 3.776 -27.895 1.00 12.98 259 ASP A C 1
ATOM 566 O O . ASP A 1 73 ? -13.609 4.720 -28.677 1.00 13.77 259 ASP A O 1
ATOM 571 N N . ASP A 1 74 ? -14.698 2.906 -27.911 1.00 12.71 260 ASP A N 1
ATOM 572 C CA . ASP A 1 74 ? -15.833 3.005 -28.832 1.00 15.23 260 ASP A CA 1
ATOM 573 C C . ASP A 1 74 ? -15.491 2.755 -30.305 1.00 15.75 260 ASP A C 1
ATOM 574 O O . ASP A 1 74 ? -16.287 3.066 -31.193 1.00 21.08 260 ASP A O 1
ATOM 579 N N . VAL A 1 75 ? -14.319 2.178 -30.560 1.00 15.22 261 VAL A N 1
ATOM 580 C CA . VAL A 1 75 ? -13.960 1.743 -31.908 1.00 16.38 261 VAL A CA 1
ATOM 581 C C . VAL A 1 75 ? -14.036 0.218 -31.958 1.00 14.22 261 VAL A C 1
ATOM 582 O O . VAL A 1 75 ? -13.391 -0.464 -31.162 1.00 13.12 261 VAL A O 1
ATOM 586 N N . ALA A 1 76 ? -14.845 -0.321 -32.867 1.00 13.78 262 ALA A N 1
ATOM 587 C CA . ALA A 1 76 ? -14.981 -1.768 -32.979 1.00 14.01 262 ALA A CA 1
ATOM 588 C C . ALA A 1 76 ? -13.634 -2.417 -33.280 1.00 12.58 262 ALA A C 1
ATOM 589 O O . ALA A 1 76 ? -12.881 -1.946 -34.131 1.00 14.27 262 ALA A O 1
ATOM 591 N N . LEU A 1 77 ? -13.324 -3.498 -32.575 1.00 12.09 263 LEU A N 1
ATOM 592 C CA . LEU A 1 77 ? -12.115 -4.247 -32.884 1.00 11.77 263 LEU A CA 1
ATOM 593 C C . LEU A 1 77 ? -12.237 -4.914 -34.254 1.00 12.25 263 LEU A C 1
ATOM 594 O O . LEU A 1 77 ? -13.336 -5.235 -34.708 1.00 15.35 263 LEU A O 1
ATOM 599 N N . GLU A 1 78 ? -11.101 -5.107 -34.915 1.00 11.90 264 GLU A N 1
ATOM 600 C CA . GLU A 1 78 ? -11.069 -5.894 -36.141 1.00 14.12 264 GLU A CA 1
ATOM 601 C C . GLU A 1 78 ? -11.147 -7.377 -35.754 1.00 16.29 264 GLU A C 1
ATOM 602 O O . GLU A 1 78 ? -10.774 -7.747 -34.645 1.00 15.72 264 GLU A O 1
ATOM 608 N N . ALA A 1 79 ? -11.651 -8.219 -36.651 1.00 19.87 265 ALA A N 1
ATOM 609 C CA . ALA A 1 79 ? -11.847 -9.639 -36.339 1.00 21.07 265 ALA A CA 1
ATOM 610 C C . ALA A 1 79 ? -10.611 -10.334 -35.759 1.00 19.32 265 ALA A C 1
ATOM 611 O O . ALA A 1 79 ? -10.717 -11.142 -34.826 1.00 20.10 265 ALA A O 1
ATOM 613 N N . GLY A 1 80 ? -9.443 -10.026 -36.310 1.00 18.29 266 GLY A N 1
ATOM 614 C CA . GLY A 1 80 ? -8.208 -10.651 -35.868 1.00 17.23 266 GLY A CA 1
ATOM 615 C C . GLY A 1 80 ? -7.668 -10.120 -34.549 1.00 14.26 266 GLY A C 1
ATOM 616 O O . GLY A 1 80 ? -6.634 -10.592 -34.065 1.00 15.39 266 GLY A O 1
ATOM 617 N N . ASP A 1 81 ? -8.358 -9.145 -33.962 1.00 12.75 267 ASP A N 1
ATOM 618 C CA . ASP A 1 81 ? -7.922 -8.539 -32.704 1.00 11.52 267 ASP A CA 1
ATOM 619 C C . ASP A 1 81 ? -8.348 -9.335 -31.468 1.00 11.78 267 ASP A C 1
ATOM 620 O O . ASP A 1 81 ? -7.894 -9.054 -30.357 1.00 11.61 267 ASP A O 1
ATOM 625 N N . TYR A 1 82 ? -9.248 -10.293 -31.646 1.00 11.40 268 TYR A N 1
ATOM 626 C CA . TYR A 1 82 ? -9.763 -11.057 -30.516 1.00 11.18 268 TYR A CA 1
ATOM 627 C C . TYR A 1 82 ? -10.213 -12.439 -30.964 1.00 10.50 268 TYR A C 1
ATOM 628 O O . TYR A 1 82 ? -10.437 -12.669 -32.152 1.00 12.22 268 TYR A O 1
ATOM 637 N N . ALA A 1 83 ? -10.335 -13.349 -30.001 1.00 10.31 269 ALA A N 1
ATOM 638 C CA . ALA A 1 83 ? -10.842 -14.688 -30.236 1.00 10.57 269 ALA A CA 1
ATOM 639 C C . ALA A 1 83 ? -12.028 -14.893 -29.314 1.00 9.83 269 ALA A C 1
ATOM 640 O O . ALA A 1 83 ? -11.896 -14.806 -28.091 1.00 12.16 269 ALA A O 1
ATOM 642 N N . LEU A 1 84 ? -13.186 -15.142 -29.912 1.00 9.83 270 LEU A N 1
ATOM 643 C CA . LEU A 1 84 ? -14.433 -15.330 -29.189 1.00 9.96 270 LEU A CA 1
ATOM 644 C C . LEU A 1 84 ? -14.867 -16.787 -29.294 1.00 9.80 270 LEU A C 1
ATOM 645 O O . LEU A 1 84 ? -14.895 -17.352 -30.389 1.00 10.58 270 LEU A O 1
ATOM 650 N N . THR A 1 85 ? -15.222 -17.380 -28.159 1.00 10.32 271 THR A N 1
ATOM 651 C CA . THR A 1 85 ? -15.797 -18.716 -28.137 1.00 10.79 271 THR A CA 1
ATOM 652 C C . THR A 1 85 ? -17.128 -18.642 -27.410 1.00 10.52 271 THR A C 1
ATOM 653 O O . THR A 1 85 ? -17.191 -18.217 -26.254 1.00 11.46 271 THR A O 1
ATOM 657 N N . GLU A 1 86 ? -18.186 -19.045 -28.103 1.00 10.57 272 GLU A N 1
ATOM 658 C CA . GLU A 1 86 ? -19.533 -18.997 -27.571 1.00 11.72 272 GLU A CA 1
ATOM 659 C C . GLU A 1 86 ? -20.025 -20.402 -27.289 1.00 12.84 272 GLU A C 1
ATOM 660 O O . GLU A 1 86 ? -19.880 -21.307 -28.118 1.00 14.62 272 GLU A O 1
ATOM 666 N N . VAL A 1 87 ? -20.613 -20.575 -26.112 1.00 13.87 273 VAL A N 1
ATOM 667 C CA . VAL A 1 87 ? -21.220 -21.841 -25.729 1.00 15.64 273 VAL A CA 1
ATOM 668 C C . VAL A 1 87 ? -22.655 -21.586 -25.275 1.00 16.02 273 VAL A C 1
ATOM 669 O O . VAL A 1 87 ? -23.126 -20.442 -25.275 1.00 15.22 273 VAL A O 1
ATOM 673 N N . ALA A 1 88 ? -23.352 -22.644 -24.887 1.00 16.49 274 ALA A N 1
ATOM 674 C CA . ALA A 1 88 ? -24.771 -22.515 -24.591 1.00 16.02 274 ALA A CA 1
ATOM 675 C C . ALA A 1 88 ? -25.054 -21.513 -23.474 1.00 16.78 274 ALA A C 1
ATOM 676 O O . ALA A 1 88 ? -26.054 -20.799 -23.511 1.00 17.83 274 ALA A O 1
ATOM 678 N N . THR A 1 89 ? -24.163 -21.453 -22.491 1.00 15.06 275 THR A N 1
ATOM 679 C CA . THR A 1 89 ? -24.404 -20.658 -21.289 1.00 13.34 275 THR A CA 1
ATOM 680 C C . THR A 1 89 ? -23.592 -19.363 -21.198 1.00 11.81 275 THR A C 1
ATOM 681 O O . THR A 1 89 ? -23.617 -18.702 -20.160 1.00 12.33 275 THR A O 1
ATOM 685 N N . GLY A 1 90 ? -22.878 -19.000 -22.260 1.00 12.69 276 GLY A N 1
ATOM 686 C CA . GLY A 1 90 ? -22.084 -17.783 -22.236 1.00 11.24 276 GLY A CA 1
ATOM 687 C C . GLY A 1 90 ? -20.945 -17.791 -23.226 1.00 10.09 276 GLY A C 1
ATOM 688 O O . GLY A 1 90 ? -21.035 -18.415 -24.276 1.00 11.05 276 GLY A O 1
ATOM 689 N N . PHE A 1 91 ? -19.862 -17.105 -22.888 1.00 9.20 277 PHE A N 1
ATOM 690 C CA . PHE A 1 91 ? -18.787 -16.941 -23.844 1.00 9.11 277 PHE A CA 1
ATOM 691 C C . PHE A 1 91 ? -17.472 -16.603 -23.167 1.00 8.77 277 PHE A C 1
ATOM 692 O O . PHE A 1 91 ? -17.436 -16.227 -21.984 1.00 10.34 277 PHE A O 1
ATOM 700 N N . ASP A 1 92 ? -16.398 -16.740 -23.932 1.00 9.04 278 ASP A N 1
ATOM 701 C CA . ASP A 1 92 ? -15.071 -16.303 -23.522 1.00 10.04 278 ASP A CA 1
ATOM 702 C C . ASP A 1 92 ? -14.499 -15.482 -24.666 1.00 9.28 278 ASP A C 1
ATOM 703 O O . ASP A 1 92 ? -14.600 -15.880 -25.827 1.00 10.96 278 ASP A O 1
ATOM 708 N N . LEU A 1 93 ? -13.921 -14.327 -24.342 1.00 9.91 279 LEU A N 1
ATOM 709 C CA . LEU A 1 93 ? -13.393 -13.413 -25.352 1.00 9.76 279 LEU A CA 1
ATOM 710 C C . LEU A 1 93 ? -11.994 -13.018 -24.909 1.00 9.91 279 LEU A C 1
ATOM 711 O O . LEU A 1 93 ? -11.819 -12.473 -23.821 1.00 11.02 279 LEU A O 1
ATOM 716 N N . LYS A 1 94 ? -10.998 -13.309 -25.738 1.00 9.78 280 LYS A N 1
ATOM 717 C CA . LYS A 1 94 ? -9.626 -12.999 -25.388 1.00 11.46 280 LYS A CA 1
ATOM 718 C C . LYS A 1 94 ? -8.988 -12.140 -26.470 1.00 10.79 280 LYS A C 1
ATOM 719 O O . LYS A 1 94 ? -9.220 -12.351 -27.664 1.00 12.09 280 LYS A O 1
ATOM 725 N N . LEU A 1 95 ? -8.187 -11.163 -26.061 1.00 10.27 281 LEU A N 1
ATOM 726 C CA . LEU A 1 95 ? -7.471 -10.361 -27.043 1.00 10.42 281 LEU A CA 1
ATOM 727 C C . LEU A 1 95 ? -6.309 -11.162 -27.635 1.00 11.93 281 LEU A C 1
ATOM 728 O O . LEU A 1 95 ? -5.589 -11.856 -26.911 1.00 14.26 281 LEU A O 1
ATOM 733 N N . THR A 1 96 ? -6.140 -11.082 -28.953 1.00 12.59 282 THR A N 1
ATOM 734 C CA . THR A 1 96 ? -4.962 -11.646 -29.607 1.00 11.60 282 THR A CA 1
ATOM 735 C C . THR A 1 96 ? -3.810 -10.661 -29.448 1.00 12.23 282 THR A C 1
ATOM 736 O O . THR A 1 96 ? -3.979 -9.592 -28.862 1.00 12.06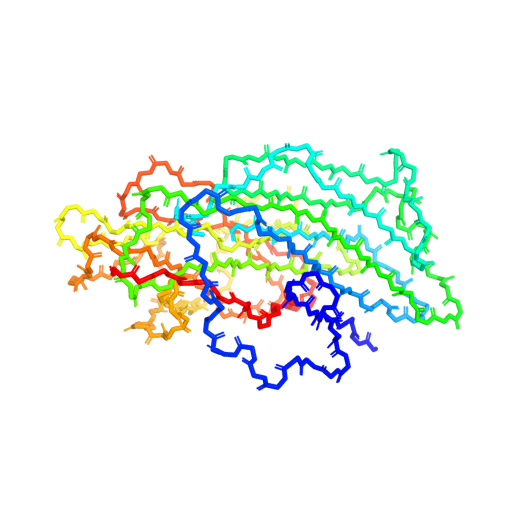 282 THR A O 1
ATOM 740 N N . ASP A 1 97 ? -2.639 -10.995 -29.981 1.00 13.94 283 ASP A N 1
ATOM 741 C CA . ASP A 1 97 ? -1.536 -10.045 -29.932 1.00 16.21 283 ASP A CA 1
ATOM 742 C C . ASP A 1 97 ? -1.920 -8.724 -30.610 1.00 14.60 283 ASP A C 1
ATOM 743 O O . ASP A 1 97 ? -1.564 -7.640 -30.132 1.00 14.62 283 ASP A O 1
ATOM 748 N N . ALA A 1 98 ? -2.655 -8.815 -31.718 1.00 14.41 284 ALA A N 1
ATOM 749 C CA . ALA A 1 98 ? -3.103 -7.623 -32.439 1.00 14.43 284 ALA A CA 1
ATOM 750 C C . ALA A 1 98 ? -4.027 -6.763 -31.566 1.00 13.23 284 ALA A C 1
ATOM 751 O O . ALA A 1 98 ? -3.939 -5.536 -31.574 1.00 15.31 284 ALA A O 1
ATOM 753 N N . GLY A 1 99 ? -4.920 -7.402 -30.817 1.00 12.10 285 GLY A N 1
ATOM 754 C CA . GLY A 1 99 ? -5.792 -6.677 -29.908 1.00 11.87 285 GLY A CA 1
ATOM 755 C C . GLY A 1 99 ? -5.047 -6.127 -28.704 1.00 12.03 285 GLY A C 1
ATOM 756 O O . GLY A 1 99 ? -5.312 -5.014 -28.251 1.00 12.21 285 GLY A O 1
ATOM 757 N N . LEU A 1 100 ? -4.112 -6.907 -28.173 1.00 12.03 286 LEU A N 1
ATOM 758 C CA . LEU A 1 100 ? -3.329 -6.453 -27.031 1.00 12.39 286 LEU A CA 1
ATOM 759 C C . LEU A 1 100 ? -2.558 -5.189 -27.387 1.00 11.30 286 LEU A C 1
ATOM 760 O O . LEU A 1 100 ? -2.362 -4.314 -26.549 1.00 13.64 286 LEU A O 1
ATOM 765 N N . ALA A 1 101 ? -2.126 -5.086 -28.640 1.00 12.56 287 ALA A N 1
ATOM 766 C CA . ALA A 1 101 ? -1.368 -3.914 -29.072 1.00 13.83 287 ALA A CA 1
ATOM 767 C C . ALA A 1 101 ? -2.182 -2.628 -28.943 1.00 12.90 287 ALA A C 1
ATOM 768 O O . ALA A 1 101 ? -1.617 -1.544 -28.817 1.00 15.02 287 ALA A O 1
ATOM 770 N N . LYS A 1 102 ? -3.505 -2.752 -28.986 1.00 12.26 288 LYS A N 1
ATOM 771 C CA . LYS A 1 102 ? -4.384 -1.590 -28.913 1.00 13.36 288 LYS A CA 1
ATOM 772 C C . LYS A 1 102 ? -4.705 -1.154 -27.479 1.00 12.64 288 LYS A C 1
ATOM 773 O O . LYS A 1 102 ? -5.203 -0.049 -27.271 1.00 14.16 288 LYS A O 1
ATOM 779 N N . VAL A 1 103 ? -4.414 -2.004 -26.494 1.00 10.03 289 VAL A N 1
ATOM 780 C CA . VAL A 1 103 ? -4.644 -1.626 -25.097 1.00 11.47 289 VAL A CA 1
ATOM 781 C C . VAL A 1 103 ? -3.365 -1.522 -24.272 1.00 11.17 289 VAL A C 1
ATOM 782 O O . VAL A 1 103 ? -3.362 -0.861 -23.243 1.00 13.45 289 VAL A O 1
ATOM 786 N N . ASN A 1 104 ? -2.286 -2.162 -24.727 1.00 11.48 290 ASN A N 1
ATOM 787 C CA . ASN A 1 104 ? -1.002 -2.118 -24.029 1.00 12.36 290 ASN A CA 1
ATOM 788 C C . ASN A 1 104 ? -0.187 -0.903 -24.447 1.00 11.43 290 ASN A C 1
ATOM 789 O O . ASN A 1 104 ? -0.317 -0.416 -25.576 1.00 12.07 290 ASN A O 1
ATOM 794 N N . ASP A 1 105 ? 0.672 -0.431 -23.547 1.00 12.82 291 ASP A N 1
ATOM 795 C CA . ASP A 1 105 ? 1.605 0.645 -23.865 1.00 14.03 291 ASP A CA 1
ATOM 796 C C . ASP A 1 105 ? 0.915 1.867 -24.473 1.00 13.86 291 ASP A C 1
ATOM 797 O O . ASP A 1 105 ? 1.407 2.461 -25.440 1.00 14.90 291 ASP A O 1
ATOM 802 N N . GLN A 1 106 ? -0.223 2.236 -23.891 1.00 12.65 292 GLN A N 1
ATOM 803 C CA . GLN A 1 106 ? -0.947 3.443 -24.288 1.00 12.05 292 GLN A CA 1
ATOM 804 C C . GLN A 1 106 ? -0.757 4.536 -23.233 1.0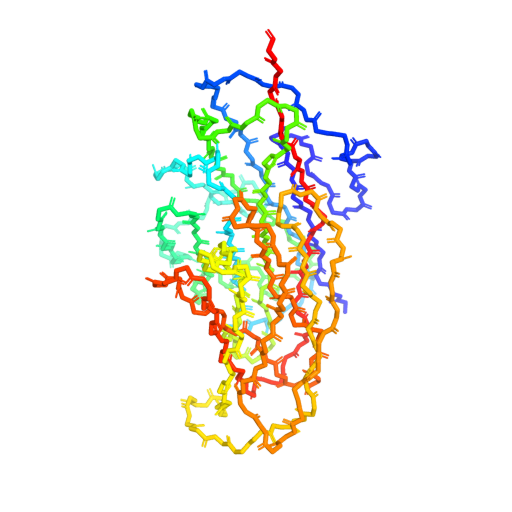0 13.04 292 GLN A C 1
ATOM 805 O O . GLN A 1 106 ? -0.477 4.242 -22.066 1.00 14.33 292 GLN A O 1
ATOM 811 N N . ASN A 1 107 ? -0.897 5.796 -23.637 1.00 14.89 293 ASN A N 1
ATOM 812 C CA . ASN A 1 107 ? -0.557 6.903 -22.741 1.00 16.07 293 ASN A CA 1
ATOM 813 C C . ASN A 1 107 ? -1.694 7.377 -21.838 1.00 15.12 293 ASN A C 1
ATOM 814 O O . ASN A 1 107 ? -1.513 8.266 -21.004 1.00 19.24 293 ASN A O 1
ATOM 819 N N . ALA A 1 108 ? -2.854 6.749 -21.992 1.00 13.15 294 ALA A N 1
ATOM 820 C CA . ALA A 1 108 ? -4.020 7.045 -21.174 1.00 14.04 294 ALA A CA 1
ATOM 821 C C . ALA A 1 108 ? -4.797 5.759 -20.955 1.00 12.48 294 ALA A C 1
ATOM 822 O O . ALA A 1 108 ? -4.623 4.785 -21.683 1.00 13.96 294 ALA A O 1
ATOM 824 N N . GLU A 1 109 ? -5.665 5.768 -19.955 1.00 12.67 295 GLU A N 1
ATOM 825 C CA . GLU A 1 109 ? -6.568 4.661 -19.691 1.00 14.70 295 GLU A CA 1
ATOM 826 C C . GLU A 1 109 ? -7.359 4.309 -20.952 1.00 13.71 295 GLU A C 1
ATOM 827 O O . GLU A 1 109 ? -7.812 5.202 -21.671 1.00 15.27 295 GLU A O 1
ATOM 833 N N . LYS A 1 110 ? -7.520 3.014 -21.211 1.00 12.85 296 LYS A N 1
ATOM 834 C CA . LYS A 1 110 ? -8.277 2.536 -22.367 1.00 12.60 296 LYS A CA 1
ATOM 835 C C . LYS A 1 110 ? -9.533 1.831 -21.873 1.00 13.01 296 LYS A C 1
ATOM 836 O O . LYS A 1 110 ? -9.501 1.112 -20.868 1.00 15.65 296 LYS A O 1
ATOM 842 N N . THR A 1 111 ? -10.644 2.043 -22.565 1.00 11.01 297 THR A N 1
ATOM 843 C CA . THR A 1 111 ? -11.911 1.465 -22.147 1.00 11.47 297 THR A CA 1
ATOM 844 C C . THR A 1 111 ? -12.373 0.400 -23.119 1.00 10.63 297 THR A C 1
ATOM 845 O O . THR A 1 111 ? -12.648 0.694 -24.284 1.00 12.05 297 THR A O 1
ATOM 849 N N . VAL A 1 112 ? -12.476 -0.835 -22.635 1.00 9.74 298 VAL A N 1
ATOM 850 C CA . VAL A 1 112 ? -13.005 -1.929 -23.444 1.00 10.97 298 VAL A CA 1
ATOM 851 C C . VAL A 1 112 ? -14.470 -2.114 -23.090 1.00 11.37 298 VAL A C 1
ATOM 852 O O . VAL A 1 112 ? -14.813 -2.166 -21.915 1.00 13.44 298 VAL A O 1
ATOM 856 N N . LYS A 1 113 ? -15.330 -2.197 -24.099 1.00 9.39 299 LYS A N 1
ATOM 857 C CA . LYS A 1 113 ? -16.740 -2.467 -23.867 1.00 10.53 299 LYS A CA 1
ATOM 858 C C . LYS A 1 113 ? -17.175 -3.684 -24.676 1.00 9.94 299 LYS A C 1
ATOM 859 O O . LYS A 1 113 ? -16.934 -3.772 -25.884 1.00 11.41 299 LYS A O 1
ATOM 865 N N . ILE A 1 114 ? -17.803 -4.629 -23.992 1.00 9.59 300 ILE A N 1
ATOM 866 C CA . ILE A 1 114 ? -18.326 -5.831 -24.620 1.00 10.10 300 ILE A CA 1
ATOM 867 C C . ILE A 1 114 ? -19.833 -5.823 -24.412 1.00 9.80 300 ILE A C 1
ATOM 868 O O . ILE A 1 114 ? -20.312 -5.678 -23.284 1.00 11.37 300 ILE A O 1
ATOM 873 N N . THR A 1 115 ? -20.588 -5.946 -25.496 1.00 10.02 301 THR A N 1
ATOM 874 C CA . THR A 1 115 ? -22.044 -5.967 -25.398 1.00 9.90 301 THR A CA 1
ATOM 875 C C . THR A 1 115 ? -22.582 -7.269 -25.970 1.00 9.82 301 THR A C 1
ATOM 876 O O . THR A 1 115 ? -21.963 -7.887 -26.845 1.00 11.40 301 THR A O 1
ATOM 880 N N . TYR A 1 116 ? -23.743 -7.681 -25.472 1.00 10.62 302 TYR A N 1
ATOM 881 C CA . TYR A 1 116 ? -24.409 -8.897 -25.942 1.00 9.37 302 TYR A CA 1
ATOM 882 C C . TYR A 1 116 ? -25.799 -8.938 -25.333 1.00 8.96 302 TYR A C 1
ATOM 883 O O . TYR A 1 116 ? -26.136 -8.111 -24.491 1.00 10.04 302 TYR A O 1
ATOM 892 N N . SER A 1 117 ? -26.603 -9.900 -25.753 1.00 10.82 303 SER A N 1
ATOM 893 C CA . SER A 1 117 ? -27.914 -10.051 -25.140 1.00 11.04 303 SER A CA 1
ATOM 894 C C . SER A 1 117 ? -28.182 -11.488 -24.725 1.00 10.27 303 SER A C 1
ATOM 895 O O . SER A 1 117 ? -27.476 -12.419 -25.144 1.00 10.61 303 SER A O 1
ATOM 898 N N . ALA A 1 118 ? -29.198 -11.649 -23.882 1.00 10.47 304 ALA A N 1
ATOM 899 C CA . ALA A 1 118 ? -29.686 -12.957 -23.474 1.00 10.03 304 ALA A CA 1
ATOM 900 C C . ALA A 1 118 ? -31.196 -12.868 -23.406 1.00 11.43 304 ALA A C 1
ATOM 901 O O . ALA A 1 118 ? -31.750 -11.783 -23.298 1.00 14.16 304 ALA A O 1
ATOM 903 N N . THR A 1 119 ? -31.862 -14.010 -23.485 1.00 11.40 305 THR A N 1
ATOM 904 C CA . THR A 1 119 ? -33.316 -14.035 -23.490 1.00 12.20 305 THR A CA 1
ATOM 905 C C . THR A 1 119 ? -33.823 -14.707 -22.225 1.00 11.28 305 THR A C 1
ATOM 906 O O . THR A 1 119 ? -33.381 -15.802 -21.883 1.00 11.89 305 THR A O 1
ATOM 910 N N . LEU A 1 120 ? -34.750 -14.061 -21.527 1.00 11.37 306 LEU A N 1
ATOM 911 C CA . LEU A 1 120 ? -35.375 -14.699 -20.376 1.00 10.48 306 LEU A CA 1
ATOM 912 C C . LEU A 1 120 ? -36.269 -15.831 -20.878 1.00 10.83 306 LEU A C 1
ATOM 913 O O . LEU A 1 120 ? -37.129 -15.615 -21.729 1.00 12.52 306 LEU A O 1
ATOM 918 N N . ASN A 1 121 ? -36.052 -17.041 -20.379 1.00 12.28 307 ASN A N 1
ATOM 919 C CA . ASN A 1 121 ? -36.770 -18.202 -20.900 1.00 13.63 307 ASN A CA 1
ATOM 920 C C . ASN A 1 121 ? -37.690 -18.859 -19.873 1.00 16.07 307 ASN A C 1
ATOM 921 O O . ASN A 1 121 ? -37.740 -18.445 -18.717 1.00 17.00 307 ASN A O 1
ATOM 926 N N . ASP A 1 122 ? -38.418 -19.885 -20.302 1.00 19.95 308 ASP A N 1
ATOM 927 C CA . ASP A 1 122 ? -39.451 -20.491 -19.457 1.00 22.73 308 ASP A CA 1
ATOM 928 C C . ASP A 1 122 ? -38.916 -21.392 -18.342 1.00 21.90 308 ASP A C 1
ATOM 929 O O . ASP A 1 122 ? -39.691 -22.036 -17.632 1.00 23.59 308 ASP A O 1
ATOM 934 N N . LYS A 1 123 ? -37.597 -21.433 -18.183 1.00 19.16 309 LYS A N 1
ATOM 935 C CA . LYS A 1 123 ? -37.004 -22.134 -17.049 1.00 18.40 309 LYS A CA 1
ATOM 936 C C . LYS A 1 123 ? -36.966 -21.220 -15.833 1.00 18.21 309 LYS A C 1
ATOM 937 O O . LYS A 1 123 ? -36.760 -21.680 -14.711 1.00 19.16 309 LYS A O 1
ATOM 943 N N . ALA A 1 124 ? -37.156 -19.923 -16.058 1.00 16.60 310 ALA A N 1
ATOM 944 C CA . ALA A 1 124 ? -37.211 -18.977 -14.951 1.00 15.87 310 ALA A CA 1
ATOM 945 C C . ALA A 1 124 ? -38.385 -19.329 -14.050 1.00 16.22 310 ALA A C 1
ATOM 946 O O . ALA A 1 124 ? -39.436 -19.768 -14.523 1.00 18.81 310 ALA A O 1
ATOM 948 N N . ILE A 1 125 ? -38.189 -19.148 -12.750 1.00 16.93 311 ILE A N 1
ATOM 949 C CA . ILE A 1 125 ? -39.219 -19.409 -11.758 1.00 17.40 311 ILE A CA 1
ATOM 950 C C . ILE A 1 125 ? -39.636 -18.079 -11.147 1.00 15.82 311 ILE A C 1
ATOM 951 O O . ILE A 1 125 ? -38.787 -17.249 -10.813 1.00 14.50 311 ILE A O 1
ATOM 956 N N . VAL A 1 126 ? -40.940 -17.857 -11.024 1.00 17.19 312 VAL A N 1
ATOM 957 C CA . VAL A 1 126 ? -41.411 -16.573 -10.526 1.00 16.35 312 VAL A CA 1
ATOM 958 C C . VAL A 1 126 ? -40.775 -16.236 -9.174 1.00 14.78 312 VAL A C 1
ATOM 959 O O . VAL A 1 126 ? -40.630 -17.098 -8.301 1.00 16.27 312 VAL A O 1
ATOM 963 N N . GLU A 1 127 ? -40.366 -14.978 -9.042 1.00 15.91 313 GLU A N 1
ATOM 964 C CA . GLU A 1 127 ? -39.795 -14.432 -7.814 1.00 16.82 313 GLU A CA 1
ATOM 965 C C . GLU A 1 127 ? -38.363 -14.872 -7.534 1.00 17.75 313 GLU A C 1
ATOM 966 O O . GLU A 1 127 ? -37.770 -14.439 -6.551 1.00 21.73 313 GLU A O 1
ATOM 972 N N . VAL A 1 128 ? -37.807 -15.715 -8.399 1.00 15.68 314 VAL A N 1
ATOM 973 C CA . VAL A 1 128 ? -36.432 -16.178 -8.221 1.00 16.24 314 VAL A CA 1
ATOM 974 C C . VAL A 1 128 ? -35.530 -15.573 -9.299 1.00 15.52 314 VAL A C 1
ATOM 975 O O . VAL A 1 128 ? -35.737 -15.792 -10.495 1.00 15.12 314 VAL A O 1
ATOM 979 N N . PRO A 1 129 ? -34.513 -14.811 -8.879 1.00 14.37 315 PRO A N 1
ATOM 980 C CA . PRO A 1 129 ? -33.720 -14.092 -9.883 1.00 13.46 315 PRO A CA 1
ATOM 981 C C . PRO A 1 129 ? -32.878 -14.996 -10.785 1.00 13.47 315 PRO A C 1
ATOM 982 O O . PRO A 1 129 ? -32.587 -16.148 -10.446 1.00 16.27 315 PRO A O 1
ATOM 986 N N . GLU A 1 130 ? -32.488 -14.451 -11.931 1.00 12.74 316 GLU A N 1
ATOM 987 C CA . GLU A 1 130 ? -31.449 -15.037 -12.772 1.00 12.87 316 GLU A CA 1
ATOM 988 C C . GLU A 1 130 ? -30.293 -14.050 -12.836 1.00 12.58 316 GLU A C 1
ATOM 989 O O . GLU A 1 130 ? -30.495 -12.836 -12.702 1.00 13.47 316 GLU A O 1
ATOM 995 N N . SER A 1 131 ? -29.080 -14.559 -13.045 1.00 11.22 317 SER A N 1
ATOM 996 C CA . SER A 1 131 ? -27.915 -13.700 -13.038 1.00 12.28 317 SER A CA 1
ATOM 997 C C . SER A 1 131 ? -26.797 -14.256 -13.909 1.00 11.58 317 SER A C 1
ATOM 998 O O . SER A 1 131 ? -26.938 -15.275 -14.575 1.00 12.60 317 SER A O 1
ATOM 1001 N N . ASN A 1 132 ? -25.665 -13.580 -13.885 1.00 13.67 318 ASN A N 1
ATOM 1002 C CA . ASN A 1 132 ? -24.520 -14.050 -14.631 1.00 13.72 318 ASN A CA 1
ATOM 1003 C C . ASN A 1 132 ? -23.266 -13.768 -13.830 1.00 14.10 318 ASN A C 1
ATOM 1004 O O . ASN A 1 132 ? -23.319 -13.062 -12.828 1.00 16.36 318 ASN A O 1
ATOM 1008 N N . ASP A 1 133 ? -22.145 -14.344 -14.247 1.00 13.89 319 ASP A N 1
ATOM 1009 C CA . ASP A 1 133 ? -20.879 -14.151 -13.546 1.00 13.27 319 ASP A CA 1
ATOM 1010 C C . ASP A 1 133 ? -19.756 -13.986 -14.559 1.00 12.65 319 ASP A C 1
ATOM 1011 O O . ASP A 1 133 ? -19.656 -14.755 -15.510 1.00 12.55 319 ASP A O 1
ATOM 1016 N N . VAL A 1 134 ? -18.931 -12.966 -14.351 1.00 13.55 320 VAL A N 1
ATOM 1017 C CA . VAL A 1 134 ? -17.855 -12.625 -15.268 1.00 13.61 320 VAL A CA 1
ATOM 1018 C C . VAL A 1 134 ? -16.545 -12.540 -14.515 1.00 11.81 320 VAL A C 1
ATOM 1019 O O . VAL A 1 134 ? -16.508 -12.155 -13.336 1.00 13.80 320 VAL A O 1
ATOM 1023 N N . THR A 1 135 ? -15.467 -12.909 -15.194 1.00 10.81 321 THR A N 1
ATOM 1024 C CA . THR A 1 135 ? -14.134 -12.580 -14.722 1.00 11.02 321 THR A CA 1
ATOM 1025 C C . THR A 1 135 ? -13.358 -11.896 -15.819 1.00 10.91 321 THR A C 1
ATOM 1026 O O . THR A 1 135 ? -13.555 -12.171 -17.011 1.00 10.38 321 THR A O 1
ATOM 1030 N N . PHE A 1 136 ? -12.476 -10.996 -15.403 1.00 10.26 322 PHE A N 1
ATOM 1031 C CA . PHE A 1 136 ? -11.416 -10.494 -16.263 1.00 10.02 322 PHE A CA 1
ATOM 1032 C C . PHE A 1 136 ? -10.130 -11.133 -15.767 1.00 10.37 322 PHE A C 1
ATOM 1033 O O . PHE A 1 136 ? -9.677 -10.855 -14.651 1.00 12.08 322 PHE A O 1
ATOM 1041 N N . ASN A 1 137 ? -9.584 -12.025 -16.585 1.00 10.95 323 ASN A N 1
ATOM 1042 C CA . ASN A 1 137 ? -8.363 -12.752 -16.265 1.00 9.95 323 ASN A CA 1
ATOM 1043 C C . ASN A 1 137 ? -7.231 -12.138 -17.049 1.00 10.27 323 ASN A C 1
ATOM 1044 O O . ASN A 1 137 ? -7.255 -12.126 -18.281 1.00 11.98 323 ASN A O 1
ATOM 1049 N N . TYR A 1 138 ? -6.254 -11.602 -16.331 1.00 11.17 324 TYR A N 1
ATOM 1050 C CA . TYR A 1 138 ? -5.212 -10.803 -16.959 1.00 10.70 324 TYR A CA 1
ATOM 1051 C C . TYR A 1 138 ? -3.886 -10.967 -16.226 1.00 10.55 324 TYR A C 1
ATOM 1052 O O . TYR A 1 138 ? -3.831 -11.511 -15.123 1.00 12.50 324 TYR A O 1
ATOM 1061 N N . GLY A 1 139 ? -2.821 -10.463 -16.829 1.00 11.84 325 GLY A N 1
ATOM 1062 C CA . GLY A 1 139 ? -1.540 -10.431 -16.161 1.00 13.14 325 GLY A CA 1
ATOM 1063 C C . GLY A 1 139 ? -0.421 -10.199 -17.141 1.00 12.78 325 GLY A C 1
ATOM 1064 O O . GLY A 1 139 ? -0.629 -10.204 -18.357 1.00 12.13 325 GLY A O 1
ATOM 1065 N N . ASN A 1 140 ? 0.773 -9.985 -16.603 1.00 14.52 326 ASN A N 1
ATOM 1066 C CA . ASN A 1 140 ? 1.961 -9.818 -17.425 1.00 15.45 326 ASN A CA 1
ATOM 1067 C C . ASN A 1 140 ? 2.499 -11.152 -17.943 1.00 14.40 326 ASN A C 1
ATOM 1068 O O . ASN A 1 140 ? 3.336 -11.178 -18.852 1.00 16.61 326 ASN A O 1
ATOM 1073 N N . ASN A 1 141 ? 2.045 -12.245 -17.331 1.00 13.23 327 ASN A N 1
ATOM 1074 C CA . ASN A 1 141 ? 2.295 -13.596 -17.833 1.00 13.80 327 ASN A CA 1
ATOM 1075 C C . ASN A 1 141 ? 1.019 -14.138 -18.462 1.00 13.91 327 ASN A C 1
ATOM 1076 O O . ASN A 1 141 ? -0.075 -13.667 -18.149 1.00 12.81 327 ASN A O 1
ATOM 1081 N N . PRO A 1 142 ? 1.145 -15.133 -19.351 1.00 13.50 328 PRO A N 1
ATOM 1082 C CA . PRO A 1 142 ? -0.083 -15.725 -19.895 1.00 13.57 328 PRO A CA 1
ATOM 1083 C C . PRO A 1 142 ? -0.986 -16.200 -18.758 1.00 12.20 328 PRO A C 1
ATOM 1084 O O . PRO A 1 142 ? -0.492 -16.788 -17.794 1.00 12.88 328 PRO A O 1
ATOM 1088 N N . ASP A 1 143 ? -2.281 -15.919 -18.851 1.00 12.34 329 ASP A N 1
ATOM 1089 C CA . ASP A 1 143 ? -3.214 -16.362 -17.824 1.00 11.74 329 ASP A CA 1
ATOM 1090 C C . ASP A 1 143 ? -4.225 -17.370 -18.360 1.00 11.29 329 ASP A C 1
ATOM 1091 O O . ASP A 1 143 ? -4.800 -17.179 -19.437 1.00 12.56 329 ASP A O 1
ATOM 1096 N N . HIS A 1 144 ? -4.462 -18.419 -17.580 1.00 11.78 330 HIS A N 1
ATOM 1097 C CA . HIS A 1 144 ? -5.341 -19.520 -17.968 1.00 11.21 330 HIS A CA 1
ATOM 1098 C C . HIS A 1 144 ? -6.653 -19.551 -17.187 1.00 11.22 330 HIS A C 1
ATOM 1099 O O . HIS A 1 144 ? -7.432 -20.492 -17.325 1.00 13.85 330 HIS A O 1
ATOM 1106 N N . GLY A 1 145 ? -6.900 -18.524 -16.382 1.00 10.87 331 GLY A N 1
ATOM 1107 C CA . GLY A 1 145 ? -8.120 -18.465 -15.592 1.00 11.04 331 GLY A CA 1
ATOM 1108 C C . GLY A 1 145 ? -9.358 -18.061 -16.373 1.00 9.72 331 GLY A C 1
ATOM 1109 O O . GLY A 1 145 ? -9.279 -17.492 -17.465 1.00 10.44 331 GLY A O 1
ATOM 1110 N N . ASN A 1 146 ? -10.517 -18.345 -15.787 1.00 9.59 332 ASN A N 1
ATOM 1111 C CA . ASN A 1 146 ? -11.804 -18.008 -16.387 1.00 9.31 332 ASN A CA 1
ATOM 1112 C C . ASN A 1 146 ? -12.876 -17.976 -15.292 1.00 9.18 332 ASN A C 1
ATOM 1113 O O . ASN A 1 146 ? -12.551 -18.020 -14.104 1.00 10.24 332 ASN A O 1
ATOM 1118 N N . THR A 1 147 ? -14.149 -17.890 -15.668 1.00 9.00 333 THR A N 1
ATOM 1119 C CA . THR A 1 147 ? -15.196 -17.627 -14.686 1.00 9.12 333 THR A CA 1
ATOM 1120 C C . THR A 1 147 ? -15.886 -18.925 -14.246 1.00 8.74 333 THR A C 1
ATOM 1121 O O . THR A 1 147 ? -15.936 -19.894 -14.998 1.00 8.10 333 THR A O 1
ATOM 1125 N N . PRO A 1 148 ? -16.426 -18.959 -13.012 1.00 9.16 334 PRO A N 1
ATOM 1126 C CA . PRO A 1 148 ? -17.159 -20.166 -12.590 1.00 9.81 334 PRO A CA 1
ATOM 1127 C C . PRO A 1 148 ? -18.321 -20.547 -13.525 1.00 9.95 334 PRO A C 1
ATOM 1128 O O . PRO A 1 148 ? -18.994 -19.674 -14.087 1.00 10.06 334 PRO A O 1
ATOM 1132 N N . LYS A 1 149 ? -18.537 -21.850 -13.690 1.00 10.04 335 LYS A N 1
ATOM 1133 C CA . LYS A 1 149 ? -19.697 -22.368 -14.412 1.00 10.27 335 LYS A CA 1
ATOM 1134 C C . LYS A 1 149 ? -20.707 -22.865 -13.372 1.00 10.14 335 LYS A C 1
ATOM 1135 O O . LYS A 1 149 ? -20.416 -23.806 -12.629 1.00 11.13 335 LYS A O 1
ATOM 1141 N N . PRO A 1 150 ? -21.893 -22.234 -13.300 1.00 10.35 336 PRO A N 1
ATOM 1142 C CA . PRO A 1 150 ? -22.864 -22.675 -12.290 1.00 12.47 336 PRO A CA 1
ATOM 1143 C C . PRO A 1 150 ? -23.362 -24.096 -12.537 1.00 10.37 336 PRO A C 1
ATOM 1144 O O . PRO A 1 150 ? -23.409 -24.555 -13.681 1.00 11.21 336 PRO A O 1
ATOM 1148 N N . ASN A 1 151 ? -23.721 -24.794 -11.464 1.00 12.15 337 ASN A N 1
ATOM 1149 C CA . ASN A 1 151 ? -24.261 -26.147 -11.573 1.00 13.44 337 ASN A CA 1
ATOM 1150 C C . ASN A 1 151 ? -25.252 -26.428 -10.461 1.00 14.06 337 ASN A C 1
ATOM 1151 O O . ASN A 1 151 ? -25.174 -25.841 -9.381 1.00 14.18 337 ASN A O 1
ATOM 1156 N N . LYS A 1 152 ? -26.183 -27.330 -10.732 1.00 15.61 338 LYS A N 1
ATOM 1157 C CA . LYS A 1 152 ? -27.080 -27.818 -9.702 1.00 16.82 338 LYS A CA 1
ATOM 1158 C C . LYS A 1 152 ? -26.410 -28.964 -8.958 1.00 16.84 338 LYS A C 1
ATOM 1159 O O . LYS A 1 152 ? -25.495 -29.600 -9.489 1.00 17.17 338 LYS A O 1
ATOM 1165 N N . PRO A 1 153 ? -26.841 -29.215 -7.715 1.00 17.77 339 PRO A N 1
ATOM 1166 C CA . PRO A 1 153 ? -26.403 -30.425 -7.018 1.00 18.51 339 PRO A CA 1
ATOM 1167 C C . PRO A 1 153 ? -26.997 -31.639 -7.716 1.00 18.24 339 PRO A C 1
ATOM 1168 O 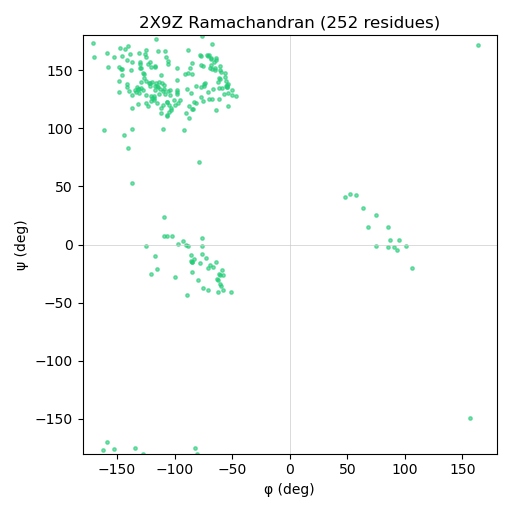O . PRO A 1 153 ? -27.840 -31.472 -8.605 1.00 19.24 339 PRO A O 1
ATOM 1172 N N . ASN A 1 154 ? -26.586 -32.841 -7.325 1.00 17.82 340 ASN A N 1
ATOM 1173 C CA . ASN A 1 154 ? -27.267 -34.036 -7.814 1.00 19.44 340 ASN A CA 1
ATOM 1174 C C . ASN A 1 154 ? -28.601 -34.222 -7.101 1.00 20.26 340 ASN A C 1
ATOM 1175 O O . ASN A 1 154 ? -28.965 -33.416 -6.240 1.00 21.56 340 ASN A O 1
ATOM 1180 N N . GLU A 1 155 ? -29.330 -35.272 -7.464 1.00 22.26 341 GLU A N 1
ATOM 1181 C CA . GLU A 1 155 ? -30.663 -35.497 -6.903 1.00 25.85 341 GLU A CA 1
ATOM 1182 C C . GLU A 1 155 ? -30.664 -35.629 -5.380 1.00 24.79 341 GLU A C 1
ATOM 1183 O O . GLU A 1 155 ? -31.692 -35.420 -4.735 1.00 25.57 341 GLU A O 1
ATOM 1189 N N . ASN A 1 156 ? -29.518 -35.982 -4.804 1.00 24.50 342 ASN A N 1
ATOM 1190 C CA . ASN A 1 156 ? -29.416 -36.150 -3.358 1.00 26.57 342 ASN A CA 1
ATOM 1191 C C . ASN A 1 156 ? -29.023 -34.871 -2.629 1.00 26.93 342 ASN A C 1
ATOM 1192 O O . ASN A 1 156 ? -28.900 -34.863 -1.408 1.00 30.62 342 ASN A O 1
ATOM 1197 N N . GLY A 1 157 ? -28.819 -33.793 -3.376 1.00 24.93 343 GLY A N 1
ATOM 1198 C CA . GLY A 1 157 ? -28.459 -32.521 -2.779 1.00 24.37 343 GLY A CA 1
ATOM 1199 C C . GLY A 1 157 ? -26.968 -32.381 -2.539 1.00 23.68 343 GLY A C 1
ATOM 1200 O O . GLY A 1 157 ? -26.532 -31.493 -1.807 1.00 23.91 343 GLY A O 1
ATOM 1201 N N . ASP A 1 158 ? -26.184 -33.257 -3.161 1.00 23.24 344 ASP A N 1
ATOM 1202 C CA . ASP A 1 158 ? -24.729 -33.214 -3.031 1.00 23.45 344 ASP A CA 1
ATOM 1203 C C . ASP A 1 158 ? -24.076 -32.493 -4.204 1.00 19.82 344 ASP A C 1
ATOM 1204 O O . ASP A 1 158 ? -24.498 -32.639 -5.356 1.00 19.26 344 ASP A O 1
ATOM 1209 N N . LEU A 1 159 ? -23.040 -31.719 -3.900 1.00 17.17 345 LEU A N 1
ATOM 1210 C CA . LEU A 1 159 ? -22.259 -31.051 -4.935 1.00 16.29 345 LEU A CA 1
ATOM 1211 C C . LEU A 1 159 ? -20.771 -31.170 -4.611 1.00 14.27 345 LEU A C 1
ATOM 1212 O O . LEU A 1 159 ? -20.313 -30.684 -3.573 1.00 15.79 345 LEU A O 1
ATOM 1217 N N . THR A 1 160 ? -20.038 -31.842 -5.492 1.00 13.47 346 THR A N 1
ATOM 1218 C CA . THR A 1 160 ? -18.631 -32.154 -5.269 1.00 14.62 346 THR A CA 1
ATOM 1219 C C . THR A 1 160 ? -17.700 -31.332 -6.156 1.00 13.53 346 THR A C 1
ATOM 1220 O O . THR A 1 160 ? -17.875 -31.253 -7.375 1.00 12.92 346 THR A O 1
ATOM 1224 N N . LEU A 1 161 ? -16.706 -30.728 -5.518 1.00 14.17 347 LEU A N 1
ATOM 1225 C CA . LEU A 1 161 ? -15.645 -30.003 -6.196 1.00 13.47 347 LEU A CA 1
ATOM 1226 C C . LEU A 1 161 ? -14.412 -30.902 -6.319 1.00 11.70 347 LEU A C 1
ATOM 1227 O O . LEU A 1 161 ? -13.981 -31.505 -5.329 1.00 12.40 347 LEU A O 1
ATOM 1232 N N . THR A 1 162 ? -13.868 -31.006 -7.532 1.00 11.85 348 THR A N 1
ATOM 1233 C CA . THR A 1 162 ? -12.609 -31.718 -7.758 1.00 12.14 348 THR A CA 1
ATOM 1234 C C . THR A 1 162 ? -11.586 -30.715 -8.284 1.00 11.71 348 THR A C 1
ATOM 1235 O O . THR A 1 162 ? -11.883 -29.930 -9.177 1.00 13.42 348 THR A O 1
ATOM 1239 N N . LYS A 1 163 ? -10.386 -30.741 -7.719 1.00 13.00 349 LYS A N 1
ATOM 1240 C CA . LYS A 1 163 ? -9.351 -29.785 -8.087 1.00 11.61 349 LYS A CA 1
ATOM 1241 C C . LYS A 1 163 ? -8.097 -30.494 -8.589 1.00 11.60 349 LYS A C 1
ATOM 1242 O O . LYS A 1 163 ? -7.700 -31.527 -8.046 1.00 14.43 349 LYS A O 1
ATOM 1248 N N . THR A 1 164 ? -7.498 -29.948 -9.643 1.00 11.15 350 THR A N 1
ATOM 1249 C CA . THR A 1 164 ? -6.180 -30.389 -10.093 1.00 11.43 350 THR A CA 1
ATOM 1250 C C . THR A 1 164 ? -5.258 -29.182 -10.167 1.00 10.56 350 THR A C 1
ATOM 1251 O O . THR A 1 164 ? -5.719 -28.043 -10.172 1.00 10.49 350 THR A O 1
ATOM 1255 N N . TRP A 1 165 ? -3.957 -29.435 -10.244 1.00 10.24 351 TRP A N 1
ATOM 1256 C CA . TRP A 1 165 ? -2.966 -28.366 -10.238 1.00 9.59 351 TRP A CA 1
ATOM 1257 C C . TRP A 1 165 ? -1.949 -28.591 -11.355 1.00 9.82 351 TRP A C 1
ATOM 1258 O O . TRP A 1 165 ? -1.464 -29.708 -11.538 1.00 10.25 351 TRP A O 1
ATOM 1269 N N . VAL A 1 166 ? -1.618 -27.525 -12.077 1.00 10.23 352 VAL A N 1
ATOM 1270 C CA . VAL A 1 166 ? -0.590 -27.573 -13.115 1.00 10.29 352 VAL A CA 1
ATOM 1271 C C . VAL A 1 166 ? 0.299 -26.343 -13.037 1.00 10.42 352 VAL A C 1
ATOM 1272 O O . VAL A 1 166 ? -0.107 -25.306 -12.502 1.00 10.44 352 VAL A O 1
ATOM 1276 N N . ASP A 1 167 ? 1.511 -26.451 -13.574 1.00 11.43 353 ASP A N 1
ATOM 1277 C CA . ASP A 1 167 ? 2.372 -25.279 -13.644 1.00 12.81 353 ASP A CA 1
ATOM 1278 C C . ASP A 1 167 ? 2.004 -24.443 -14.873 1.00 12.32 353 ASP A C 1
ATOM 1279 O O . ASP A 1 167 ? 1.015 -24.742 -15.555 1.00 13.12 353 ASP A O 1
ATOM 1284 N N . ALA A 1 168 ? 2.765 -23.385 -15.134 1.00 13.39 354 ALA A N 1
ATOM 1285 C CA . ALA A 1 168 ? 2.442 -22.470 -16.223 1.00 13.96 354 ALA A CA 1
ATOM 1286 C C . ALA A 1 168 ? 2.363 -23.157 -17.589 1.00 15.54 354 ALA A C 1
ATOM 1287 O O . ALA A 1 168 ? 1.663 -22.677 -18.488 1.00 18.28 354 ALA A O 1
ATOM 1289 N N . THR A 1 169 ? 3.078 -24.269 -17.751 1.00 16.35 355 THR A N 1
ATOM 1290 C CA . THR A 1 169 ? 3.097 -24.991 -19.027 1.00 17.59 355 THR A CA 1
ATOM 1291 C C . THR A 1 169 ? 1.936 -25.975 -19.159 1.00 17.65 355 THR A C 1
ATOM 1292 O O . THR A 1 169 ? 1.715 -26.544 -20.225 1.00 20.48 355 THR A O 1
ATOM 1296 N N . GLY A 1 170 ? 1.197 -26.176 -18.072 1.00 15.20 356 GLY A N 1
ATOM 1297 C CA . GLY A 1 170 ? 0.100 -27.123 -18.069 1.00 16.35 356 GLY A CA 1
ATOM 1298 C C . GLY A 1 170 ? 0.474 -28.503 -17.556 1.00 15.60 356 GLY A C 1
ATOM 1299 O O . GLY A 1 170 ? -0.353 -29.415 -17.581 1.00 15.45 356 GLY A O 1
ATOM 1300 N N . ALA A 1 171 ? 1.715 -28.669 -17.103 1.00 14.27 357 ALA A N 1
ATOM 1301 C CA . ALA A 1 171 ? 2.153 -29.947 -16.544 1.00 14.53 357 ALA A CA 1
ATOM 1302 C C . ALA A 1 171 ? 1.710 -30.091 -15.090 1.00 12.91 357 ALA A C 1
ATOM 1303 O O . ALA A 1 171 ? 1.830 -29.149 -14.297 1.00 13.48 357 ALA A O 1
ATOM 1305 N N . PRO A 1 172 ? 1.204 -31.278 -14.725 1.00 12.93 358 PRO A N 1
ATOM 1306 C CA . PRO A 1 172 ? 0.757 -31.525 -13.349 1.00 12.21 358 PRO A CA 1
ATOM 1307 C C . PRO A 1 172 ? 1.833 -31.252 -12.302 1.00 11.19 358 PRO A C 1
ATOM 1308 O O . PRO A 1 172 ? 3.007 -31.566 -12.513 1.00 11.47 358 PRO A O 1
ATOM 1312 N N . ILE A 1 173 ? 1.416 -30.676 -11.180 1.00 11.21 359 ILE A N 1
ATOM 1313 C CA . ILE A 1 173 ? 2.284 -30.470 -10.027 1.00 11.02 359 ILE A CA 1
ATOM 1314 C C . ILE A 1 173 ? 1.492 -30.792 -8.760 1.00 10.58 359 ILE A C 1
ATOM 1315 O O . ILE A 1 173 ? 0.260 -30.859 -8.798 1.00 12.58 359 ILE A O 1
ATOM 1320 N N . PRO A 1 174 ? 2.187 -30.987 -7.627 1.00 11.45 360 PRO A N 1
ATOM 1321 C CA . PRO A 1 174 ? 1.469 -31.188 -6.362 1.00 12.41 360 PRO A CA 1
ATOM 1322 C C . PRO A 1 174 ? 0.665 -29.948 -5.971 1.00 11.10 360 PRO A C 1
ATOM 1323 O O . PRO A 1 174 ? 0.954 -28.846 -6.440 1.00 12.96 360 PRO A O 1
ATOM 1327 N N . ALA A 1 175 ? -0.339 -30.119 -5.122 1.00 12.12 361 ALA A N 1
ATOM 1328 C CA . ALA A 1 175 ? -1.135 -28.977 -4.671 1.00 11.75 361 ALA A CA 1
ATOM 1329 C C . ALA A 1 175 ? -0.237 -27.845 -4.168 1.00 12.25 361 ALA A C 1
ATOM 1330 O O . ALA A 1 175 ? 0.682 -28.077 -3.393 1.00 13.92 361 ALA A O 1
ATOM 1332 N N . GLY A 1 176 ? -0.515 -26.621 -4.599 1.00 12.34 362 GLY A N 1
ATOM 1333 C CA . GLY A 1 176 ? 0.320 -25.486 -4.247 1.00 13.65 362 GLY A CA 1
ATOM 1334 C C . GLY A 1 176 ? 0.056 -24.931 -2.857 1.00 12.78 362 GLY A C 1
ATOM 1335 O O . GLY A 1 176 ? 0.956 -24.398 -2.204 1.00 13.85 362 GLY A O 1
ATOM 1336 N N . ALA A 1 177 ? -1.187 -25.054 -2.402 1.00 11.29 363 ALA A N 1
ATOM 1337 C CA . ALA A 1 177 ? -1.597 -24.479 -1.129 1.00 10.84 363 ALA A CA 1
ATOM 1338 C C . ALA A 1 177 ? -2.969 -24.976 -0.763 1.00 11.56 363 ALA A C 1
ATOM 1339 O O . ALA A 1 177 ? -3.709 -25.453 -1.621 1.00 11.85 363 ALA A O 1
ATOM 1341 N N . GLU A 1 178 ? -3.311 -24.856 0.513 1.00 11.51 364 GLU A N 1
ATOM 1342 C CA . GLU A 1 178 ? -4.684 -25.059 0.938 1.00 12.19 364 GLU A CA 1
ATOM 1343 C C . GLU A 1 178 ? -5.577 -24.123 0.121 1.00 11.67 364 GLU A C 1
ATOM 1344 O O . GLU A 1 178 ? -5.240 -22.956 -0.075 1.00 14.31 364 GLU A O 1
ATOM 1350 N N . ALA A 1 179 ? -6.707 -24.631 -0.361 1.00 10.90 365 ALA A N 1
ATOM 1351 C CA . ALA A 1 179 ? -7.573 -23.858 -1.248 1.00 11.63 365 ALA A CA 1
ATOM 1352 C C . ALA A 1 179 ? -8.941 -23.694 -0.619 1.00 11.55 365 ALA A C 1
ATOM 1353 O O . ALA A 1 179 ? -9.565 -24.675 -0.221 1.00 14.30 365 ALA A O 1
ATOM 1355 N N . THR A 1 180 ? -9.395 -22.452 -0.510 1.00 11.21 366 THR A N 1
ATOM 1356 C CA . THR A 1 180 ? -10.701 -22.167 0.067 1.00 11.18 366 THR A CA 1
ATOM 1357 C C . THR A 1 180 ? -11.656 -21.693 -1.024 1.00 10.22 366 THR A C 1
ATOM 1358 O O . THR A 1 180 ? -11.283 -20.899 -1.885 1.00 11.55 366 THR A O 1
ATOM 1362 N N . PHE A 1 181 ? -12.892 -22.185 -0.981 1.00 10.37 367 PHE A N 1
ATOM 1363 C CA . PHE A 1 181 ? -13.910 -21.804 -1.954 1.00 10.96 367 PHE A CA 1
ATOM 1364 C C . PHE A 1 181 ? -15.173 -21.366 -1.243 1.00 13.21 367 PHE A C 1
ATOM 1365 O O . PHE A 1 181 ? -15.583 -21.977 -0.264 1.00 13.74 367 PHE A O 1
ATOM 1373 N N . ASP A 1 182 ? -15.798 -20.318 -1.754 1.00 11.98 368 ASP A N 1
ATOM 1374 C CA . ASP A 1 182 ? -17.124 -19.956 -1.299 1.00 12.65 368 ASP A CA 1
ATOM 1375 C C . ASP A 1 182 ? -18.142 -20.539 -2.264 1.00 13.17 368 ASP A C 1
ATOM 1376 O O . ASP A 1 182 ? -18.088 -20.286 -3.473 1.00 13.61 368 ASP A O 1
ATOM 1381 N N . LEU A 1 183 ? -19.040 -21.364 -1.740 1.00 12.89 369 LEU A N 1
ATOM 1382 C CA . LEU A 1 183 ? -20.156 -21.846 -2.534 1.00 13.44 369 LEU A CA 1
ATOM 1383 C C . LEU A 1 183 ? -21.250 -20.782 -2.476 1.00 13.53 369 LEU A C 1
ATOM 1384 O O . LEU A 1 183 ? -21.781 -20.480 -1.410 1.00 14.54 369 LEU A O 1
ATOM 1389 N N . VAL A 1 184 ? -21.558 -20.206 -3.633 1.00 14.95 370 VAL A N 1
ATOM 1390 C CA . VAL A 1 184 ? -22.464 -19.071 -3.737 1.00 16.11 370 VAL A CA 1
ATOM 1391 C C . VAL A 1 184 ? -23.689 -19.488 -4.538 1.00 16.40 370 VAL A C 1
ATOM 1392 O O . VAL A 1 184 ? -23.572 -20.203 -5.532 1.00 15.90 370 VAL A O 1
ATOM 1396 N N . ASN A 1 185 ? -24.864 -19.055 -4.098 1.00 17.59 371 ASN A N 1
ATOM 1397 C CA . ASN A 1 185 ? -26.070 -19.204 -4.899 1.00 18.48 371 ASN A CA 1
ATOM 1398 C C . ASN A 1 185 ? -25.870 -18.368 -6.159 1.00 16.89 371 ASN A C 1
ATOM 1399 O O . ASN A 1 185 ? -25.722 -17.154 -6.064 1.00 19.40 371 ASN A O 1
ATOM 1404 N N . ALA A 1 186 ? -25.833 -19.009 -7.328 1.00 15.44 372 ALA A N 1
ATOM 1405 C CA . ALA A 1 186 ? -25.466 -18.318 -8.564 1.00 13.64 372 ALA A CA 1
ATOM 1406 C C . ALA A 1 186 ? -26.551 -17.351 -9.014 1.00 13.11 372 ALA A C 1
ATOM 1407 O O . ALA A 1 186 ? -26.293 -16.426 -9.778 1.00 15.13 372 ALA A O 1
ATOM 1409 N N . GLN A 1 187 ? -27.767 -17.564 -8.524 1.00 14.05 373 GLN A N 1
ATOM 1410 C CA . GLN A 1 187 ? -28.894 -16.745 -8.949 1.00 16.24 373 GLN A CA 1
ATOM 1411 C C . GLN A 1 187 ? -29.045 -15.522 -8.059 1.00 18.00 373 GLN A C 1
ATOM 1412 O O . GLN A 1 187 ? -29.244 -14.416 -8.557 1.00 20.57 373 GLN A O 1
ATOM 1418 N N . ALA A 1 188 ? -28.914 -15.717 -6.749 1.00 23.46 374 ALA A N 1
ATOM 1419 C CA . ALA A 1 188 ? -29.191 -14.659 -5.780 1.00 29.07 374 ALA A CA 1
ATOM 1420 C C . ALA A 1 188 ? -27.945 -13.949 -5.256 1.00 30.42 374 ALA A C 1
ATOM 1421 O O . ALA A 1 188 ? -28.017 -12.789 -4.854 1.00 32.71 374 ALA A O 1
ATOM 1423 N N . GLY A 1 189 ? -26.814 -14.648 -5.232 1.00 30.68 375 GLY A N 1
ATOM 1424 C CA . GLY A 1 189 ? -25.537 -14.018 -4.929 1.00 31.32 375 GLY A CA 1
ATOM 1425 C C . GLY A 1 189 ? -24.973 -14.185 -3.527 1.00 31.59 375 GLY A C 1
ATOM 1426 O O . GLY A 1 189 ? -23.878 -13.699 -3.236 1.00 32.11 375 GLY A O 1
ATOM 1427 N N . LYS A 1 190 ? -25.700 -14.874 -2.657 1.00 29.78 376 LYS A N 1
ATOM 1428 C CA . LYS A 1 190 ? -25.267 -15.030 -1.269 1.00 27.37 376 LYS A CA 1
ATOM 1429 C C . LYS A 1 190 ? -24.420 -16.283 -1.033 1.00 26.56 376 LYS A C 1
ATOM 1430 O O . LYS A 1 190 ? -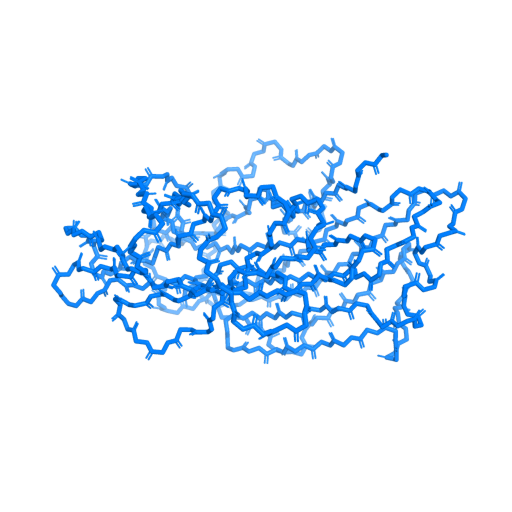24.625 -17.311 -1.670 1.00 24.14 376 LYS A O 1
ATOM 1436 N N . VAL A 1 191 ? -23.471 -16.192 -0.106 1.00 25.99 377 VAL A N 1
ATOM 1437 C CA . VAL A 1 191 ? -22.627 -17.336 0.236 1.00 25.38 377 VAL A CA 1
ATOM 1438 C C . VAL A 1 191 ? -23.392 -18.359 1.084 1.00 23.55 377 VAL A C 1
ATOM 1439 O O . VAL A 1 191 ? -23.915 -18.028 2.152 1.00 28.10 377 VAL A O 1
ATOM 1443 N N . VAL A 1 192 ? -23.447 -19.600 0.601 1.00 20.49 378 VAL A N 1
ATOM 1444 C CA A VAL A 1 192 ? -24.184 -20.644 1.311 0.55 19.91 378 VAL A CA 1
ATOM 1445 C CA B VAL A 1 192 ? -24.182 -20.690 1.244 0.45 20.08 378 VAL A CA 1
ATOM 1446 C C . VAL A 1 192 ? -23.280 -21.563 2.121 1.00 19.93 378 VAL A C 1
ATOM 1447 O O . VAL A 1 192 ? -23.697 -22.091 3.151 1.00 22.68 378 VAL A O 1
ATOM 1454 N N . GLN A 1 193 ? -22.041 -21.740 1.681 1.00 17.74 379 GLN A N 1
ATOM 1455 C CA . GLN A 1 193 ? -21.081 -22.539 2.434 1.00 17.94 379 GLN A CA 1
ATOM 1456 C C . GLN A 1 193 ? -19.676 -22.139 2.032 1.00 17.14 379 GLN A C 1
ATOM 1457 O O . GLN A 1 193 ? -19.455 -21.656 0.927 1.00 19.78 379 GLN A O 1
ATOM 1463 N N . THR A 1 194 ? -18.738 -22.312 2.948 1.00 14.67 380 THR A N 1
ATOM 1464 C CA . THR A 1 194 ? -17.332 -22.113 2.648 1.00 14.27 380 THR A CA 1
ATOM 1465 C C . THR A 1 194 ? -16.638 -23.432 2.917 1.00 14.25 380 THR A C 1
ATOM 1466 O O . THR A 1 194 ? -16.817 -24.017 3.984 1.00 16.97 380 THR A O 1
ATOM 1470 N N . VAL A 1 195 ? -15.882 -23.919 1.936 1.00 14.63 381 VAL A N 1
ATOM 1471 C CA . VAL A 1 195 ? -15.203 -25.202 2.062 1.00 16.15 381 VAL A CA 1
ATOM 1472 C C . VAL A 1 195 ? -13.709 -25.024 1.860 1.00 14.91 381 VAL A C 1
ATOM 1473 O O . VAL A 1 195 ? -13.269 -24.067 1.225 1.00 13.18 381 VAL A O 1
ATOM 1477 N N . THR A 1 196 ? -12.938 -25.945 2.418 1.00 16.06 382 THR A N 1
ATOM 1478 C CA A THR A 1 196 ? -11.489 -25.896 2.316 0.80 15.87 382 THR A CA 1
ATOM 1479 C CA B THR A 1 196 ? -11.493 -25.889 2.284 0.20 16.32 382 THR A CA 1
ATOM 1480 C C . THR A 1 196 ? -10.957 -27.224 1.806 1.00 15.93 382 THR A C 1
ATOM 1481 O O . THR A 1 196 ? -11.367 -28.288 2.283 1.00 20.70 382 THR A O 1
ATOM 1488 N N . LEU A 1 197 ? -10.047 -27.157 0.846 1.00 12.43 383 LEU A N 1
ATOM 1489 C CA . LEU A 1 197 ? -9.387 -28.339 0.329 1.00 12.91 383 LEU A CA 1
ATOM 1490 C C . LEU A 1 1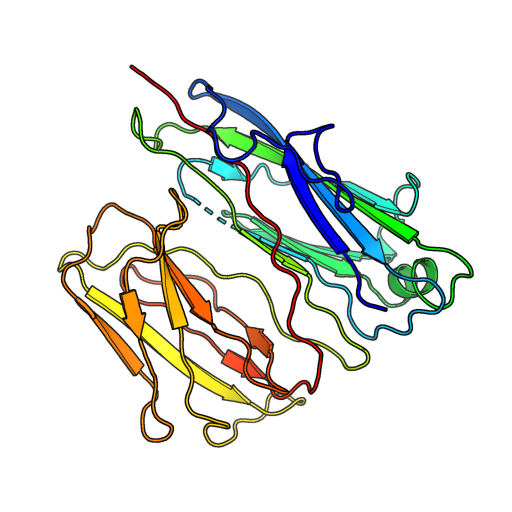97 ? -7.954 -28.354 0.839 1.00 12.81 383 LEU A C 1
ATOM 1491 O O . LEU A 1 197 ? -7.137 -27.515 0.450 1.00 13.27 383 LEU A O 1
ATOM 1496 N N . THR A 1 198 ? -7.650 -29.293 1.726 1.00 14.13 384 THR A N 1
ATOM 1497 C CA . THR A 1 198 ? -6.285 -29.435 2.209 1.00 16.14 384 THR A CA 1
ATOM 1498 C C . THR A 1 198 ? -5.427 -30.022 1.100 1.00 14.01 384 THR A C 1
ATOM 1499 O O . THR A 1 198 ? -5.939 -30.587 0.133 1.00 14.98 384 THR A O 1
ATOM 1503 N N . THR A 1 199 ? -4.116 -29.892 1.247 1.00 13.44 385 THR A N 1
ATOM 1504 C CA . THR A 1 199 ? -3.195 -30.239 0.173 1.00 14.52 385 THR A CA 1
ATOM 1505 C C . THR A 1 199 ? -3.060 -31.740 -0.050 1.00 17.32 385 THR A C 1
ATOM 1506 O O . THR A 1 199 ? -2.494 -32.168 -1.057 1.00 21.69 385 THR A O 1
ATOM 1510 N N . ASP A 1 200 ? -3.590 -32.530 0.881 1.00 19.38 386 ASP A N 1
ATOM 1511 C CA . ASP A 1 200 ? -3.583 -33.988 0.776 1.00 22.47 386 ASP A CA 1
ATOM 1512 C C . ASP A 1 200 ? -4.851 -34.539 0.121 1.00 21.85 386 ASP A C 1
ATOM 1513 O O . ASP A 1 200 ? -5.017 -35.757 0.016 1.00 22.26 386 ASP A O 1
ATOM 1518 N N . LYS A 1 201 ? -5.736 -33.643 -0.316 1.00 19.61 387 LYS A N 1
ATOM 1519 C CA . LYS A 1 201 ? -7.011 -34.031 -0.912 1.00 19.82 387 LYS A CA 1
ATOM 1520 C C . LYS A 1 201 ? -7.247 -33.319 -2.243 1.00 18.44 387 LYS A C 1
ATOM 1521 O O . LYS A 1 201 ? -6.688 -32.249 -2.493 1.00 20.26 387 LYS A O 1
ATOM 1523 N N . ASN A 1 202 ? -8.085 -33.910 -3.089 1.00 17.48 388 ASN A N 1
ATOM 1524 C CA . ASN A 1 202 ? -8.419 -33.303 -4.374 1.00 18.33 388 ASN A CA 1
ATOM 1525 C C . ASN A 1 202 ? -9.915 -33.125 -4.561 1.00 14.65 388 ASN A C 1
ATOM 1526 O O . ASN A 1 202 ? -10.352 -32.618 -5.580 1.00 14.27 388 ASN A O 1
ATOM 1531 N N . THR A 1 203 ? -10.704 -33.551 -3.582 1.00 14.63 389 THR A N 1
ATOM 1532 C CA . THR A 1 203 ? -12.152 -33.402 -3.674 1.00 14.90 389 THR A CA 1
ATOM 1533 C C . THR A 1 203 ? -12.743 -32.948 -2.358 1.00 13.76 389 THR A C 1
ATOM 1534 O O . THR A 1 203 ? -12.224 -33.260 -1.287 1.00 16.21 389 THR A O 1
ATOM 1538 N N . VAL A 1 204 ? -13.848 -32.218 -2.455 1.00 15.28 390 VAL A N 1
ATOM 1539 C CA . VAL A 1 204 ? -14.625 -31.840 -1.289 1.00 17.14 390 VAL A CA 1
ATOM 1540 C C . VAL A 1 204 ? -16.099 -31.744 -1.691 1.00 17.42 390 VAL A C 1
ATOM 1541 O O . VAL A 1 204 ? -16.421 -31.274 -2.785 1.00 16.16 390 VAL A O 1
ATOM 1545 N N . THR A 1 205 ? -16.986 -32.206 -0.814 1.00 17.71 391 THR A N 1
ATOM 1546 C CA . THR A 1 205 ? -18.409 -32.272 -1.122 1.00 18.27 391 THR A CA 1
ATOM 1547 C C . THR A 1 205 ? -19.230 -31.455 -0.137 1.00 18.84 391 THR A C 1
ATOM 1548 O O . THR A 1 205 ? -18.991 -31.495 1.073 1.00 22.09 391 THR A O 1
ATOM 1552 N N . VAL A 1 206 ? -20.188 -30.706 -0.668 1.00 16.19 392 VAL A N 1
ATOM 1553 C CA . VAL A 1 206 ? -21.173 -30.020 0.151 1.00 16.98 392 VAL A CA 1
ATOM 1554 C C . VAL A 1 206 ? -22.495 -30.781 0.071 1.00 17.97 392 VAL A C 1
ATOM 1555 O O . VAL A 1 206 ? -22.934 -31.162 -1.012 1.00 17.77 392 VAL A O 1
ATOM 1559 N N . ASN A 1 207 ? -23.112 -31.024 1.221 1.00 20.30 393 ASN A N 1
ATOM 1560 C CA . ASN A 1 207 ? -24.353 -31.784 1.260 1.00 23.37 393 ASN A CA 1
ATOM 1561 C C . ASN A 1 207 ? -25.540 -30.883 1.589 1.00 25.16 393 ASN A C 1
ATOM 1562 O O . ASN A 1 207 ? -25.359 -29.738 2.001 1.00 26.62 393 ASN A O 1
ATOM 1567 N N . GLY A 1 208 ? -26.751 -31.398 1.390 1.00 28.57 394 GLY A N 1
ATOM 1568 C CA . GLY A 1 208 ? -27.953 -30.733 1.860 1.00 29.69 394 GLY A CA 1
ATOM 1569 C C . GLY A 1 208 ? -28.385 -29.513 1.068 1.00 29.44 394 GLY A C 1
ATOM 1570 O O . GLY A 1 208 ? -29.069 -28.635 1.600 1.00 32.04 394 GLY A O 1
ATOM 1571 N N . LEU A 1 209 ? -28.000 -29.468 -0.205 1.00 25.94 395 LEU A N 1
ATOM 1572 C CA . LEU A 1 209 ? -28.317 -28.341 -1.076 1.00 24.37 395 LEU A CA 1
ATOM 1573 C C . LEU A 1 209 ? -29.660 -28.527 -1.778 1.00 25.43 395 LEU A C 1
ATOM 1574 O O . LEU A 1 209 ? -30.240 -29.614 -1.759 1.00 26.99 395 LEU A O 1
ATOM 1579 N N . ASP A 1 210 ? -30.156 -27.456 -2.389 1.00 26.23 396 ASP A N 1
ATOM 1580 C CA . ASP A 1 210 ? -31.415 -27.503 -3.124 1.00 28.10 396 ASP A CA 1
ATOM 1581 C C . ASP A 1 210 ? -31.146 -27.991 -4.542 1.00 27.87 396 ASP A C 1
ATOM 1582 O O . ASP A 1 210 ? -30.437 -27.338 -5.303 1.00 26.54 396 ASP A O 1
ATOM 1587 N N . LYS A 1 211 ? -31.710 -29.143 -4.891 1.00 28.15 397 LYS A N 1
ATOM 1588 C CA . LYS A 1 211 ? -31.422 -29.771 -6.176 1.00 28.17 397 LYS A CA 1
ATOM 1589 C C . LYS A 1 211 ? -31.882 -28.934 -7.365 1.00 27.55 397 LYS A C 1
ATOM 1590 O O . LYS A 1 211 ? -31.466 -29.181 -8.498 1.00 28.36 397 LYS A O 1
ATOM 1592 N N . ASN A 1 212 ? -32.733 -27.944 -7.105 1.00 27.11 398 ASN A N 1
ATOM 1593 C CA . ASN A 1 212 ? -33.264 -27.085 -8.162 1.00 28.60 398 ASN A CA 1
ATOM 1594 C C . ASN A 1 212 ? -32.597 -25.712 -8.226 1.00 29.06 398 ASN A C 1
ATOM 1595 O O . ASN A 1 212 ? -33.035 -24.835 -8.972 1.00 31.17 398 ASN A O 1
ATOM 1600 N N . THR A 1 213 ? -31.543 -25.525 -7.443 1.00 27.26 399 THR A N 1
ATOM 1601 C CA . THR A 1 213 ? -30.845 -24.248 -7.408 1.00 24.42 399 THR A CA 1
ATOM 1602 C C . THR A 1 213 ? -29.460 -24.400 -8.033 1.00 19.86 399 THR A C 1
ATOM 1603 O O . THR A 1 213 ? -28.790 -25.411 -7.824 1.00 19.56 399 THR A O 1
ATOM 1607 N N . GLU A 1 214 ? -29.038 -23.413 -8.818 1.00 18.04 400 GLU A N 1
ATOM 1608 C CA . GLU A 1 214 ? -27.678 -23.407 -9.354 1.00 15.83 400 GLU A CA 1
ATOM 1609 C C . GLU A 1 214 ? -26.727 -22.707 -8.406 1.00 16.30 400 GLU A C 1
ATOM 1610 O O . GLU A 1 214 ? -27.031 -21.623 -7.909 1.00 17.98 400 GLU A O 1
ATOM 1616 N N . TYR A 1 215 ? -25.573 -23.332 -8.173 1.00 16.41 401 TYR A N 1
ATOM 1617 C CA . TYR A 1 215 ? -24.550 -22.780 -7.299 1.00 14.70 401 TYR A CA 1
ATOM 1618 C C . TYR A 1 215 ? -23.229 -22.684 -8.045 1.00 14.05 401 TYR A C 1
ATOM 1619 O O . TYR A 1 215 ? -23.066 -23.251 -9.122 1.00 14.86 401 TYR A O 1
ATOM 1628 N N . LYS A 1 216 ? -22.280 -21.970 -7.457 1.00 13.48 402 LYS A N 1
ATOM 1629 C CA . LYS A 1 216 ? -20.944 -21.878 -8.031 1.00 13.36 402 LYS A CA 1
ATOM 1630 C C . LYS A 1 216 ? -19.927 -21.895 -6.898 1.00 12.86 402 LYS A C 1
ATOM 1631 O O . LYS A 1 216 ? -20.144 -21.262 -5.866 1.00 13.56 402 LYS A O 1
ATOM 1637 N N . PHE A 1 217 ? -18.827 -22.630 -7.078 1.00 11.80 403 PHE A N 1
ATOM 1638 C CA . PHE A 1 217 ? -17.692 -22.528 -6.164 1.00 11.92 403 PHE A CA 1
ATOM 1639 C C . PHE A 1 217 ? -16.799 -21.405 -6.677 1.00 11.48 403 PHE A C 1
ATOM 1640 O O . PHE A 1 217 ? -16.274 -21.489 -7.797 1.00 14.51 403 PHE A O 1
ATOM 1648 N N . VAL A 1 218 ? -16.609 -20.366 -5.870 1.00 10.99 404 VAL A N 1
ATOM 1649 C CA . VAL A 1 218 ? -15.723 -19.273 -6.249 1.00 11.66 404 VAL A CA 1
ATOM 1650 C C . VAL A 1 218 ? -14.430 -19.405 -5.445 1.00 11.03 404 VAL A C 1
ATOM 1651 O O . VAL A 1 218 ? -14.435 -19.294 -4.220 1.00 10.16 404 VAL A O 1
ATOM 1655 N N . GLU A 1 219 ? -13.328 -19.671 -6.136 1.00 10.07 405 GLU A N 1
ATOM 1656 C CA . GLU A 1 219 ? -12.045 -19.838 -5.468 1.00 10.93 405 GLU A CA 1
ATOM 1657 C C . GLU A 1 219 ? -11.579 -18.518 -4.860 1.00 10.24 405 GLU A C 1
ATOM 1658 O O . GLU A 1 219 ? -11.505 -17.498 -5.552 1.00 12.58 405 GLU A O 1
ATOM 1664 N N . ARG A 1 220 ? -11.293 -18.519 -3.562 1.00 10.32 406 ARG A N 1
ATOM 1665 C CA . ARG A 1 220 ? -10.590 -17.380 -2.995 1.00 10.81 406 ARG A CA 1
ATOM 1666 C C . ARG A 1 220 ? -9.173 -17.343 -3.575 1.00 11.77 406 ARG A C 1
ATOM 1667 O O . ARG A 1 220 ? -8.501 -18.364 -3.652 1.00 12.15 406 ARG A O 1
ATOM 1675 N N . SER A 1 221 ? -8.734 -16.168 -4.008 1.00 12.63 407 SER A N 1
ATOM 1676 C CA . SER A 1 221 ? -7.453 -16.052 -4.694 1.00 13.98 407 SER A CA 1
ATOM 1677 C C . SER A 1 221 ? -6.319 -16.735 -3.937 1.00 13.06 407 SER A C 1
ATOM 1678 O O . SER A 1 221 ? -6.118 -16.500 -2.744 1.00 13.92 407 SER A O 1
ATOM 1681 N N . ILE A 1 222 ? -5.586 -17.582 -4.652 1.00 12.19 408 ILE A N 1
ATOM 1682 C CA . ILE A 1 222 ? -4.387 -18.216 -4.136 1.00 14.36 408 ILE A CA 1
ATOM 1683 C C . ILE A 1 222 ? -3.214 -17.536 -4.830 1.00 13.43 408 ILE A C 1
ATOM 1684 O O . ILE A 1 222 ? -3.137 -17.510 -6.062 1.00 13.21 408 ILE A O 1
ATOM 1689 N N . LYS A 1 223 ? -2.311 -16.964 -4.041 1.00 15.97 409 LYS A N 1
ATOM 1690 C CA . LYS A 1 223 ? -1.221 -16.177 -4.594 1.00 17.17 409 LYS A CA 1
ATOM 1691 C C . LYS A 1 223 ? -0.448 -16.970 -5.642 1.00 16.55 409 LYS A C 1
ATOM 1692 O O . LYS A 1 223 ? 0.098 -18.028 -5.351 1.00 18.43 409 LYS A O 1
ATOM 1698 N N . GLY A 1 224 ? -0.426 -16.459 -6.871 1.00 15.99 410 GLY A N 1
ATOM 1699 C CA . GLY A 1 224 ? 0.341 -17.075 -7.937 1.00 15.93 410 GLY A CA 1
ATOM 1700 C C . GLY A 1 224 ? -0.387 -18.120 -8.774 1.00 12.98 410 GLY A C 1
ATOM 1701 O O . GLY A 1 224 ? 0.187 -18.656 -9.735 1.00 12.32 410 GLY A O 1
ATOM 1702 N N . TYR A 1 225 ? -1.641 -18.407 -8.423 1.00 10.91 411 TYR A N 1
ATOM 1703 C CA . TYR A 1 225 ? -2.438 -19.399 -9.143 1.00 10.66 411 TYR A CA 1
ATOM 1704 C C . TYR A 1 225 ? -3.714 -18.794 -9.708 1.00 10.31 411 TYR A C 1
ATOM 1705 O O . TYR A 1 225 ? -4.392 -18.009 -9.035 1.00 11.38 411 TYR A O 1
ATOM 1714 N N . SER A 1 226 ? -4.051 -19.194 -10.933 1.00 10.23 412 SER A N 1
ATOM 1715 C CA . SER A 1 226 ? -5.296 -18.787 -11.576 1.00 10.06 412 SER A CA 1
ATOM 1716 C C . SER A 1 226 ? -6.230 -19.980 -11.721 1.00 8.90 412 SER A C 1
ATOM 1717 O O . SER A 1 226 ? -5.783 -21.107 -11.928 1.00 10.99 412 SER A O 1
ATOM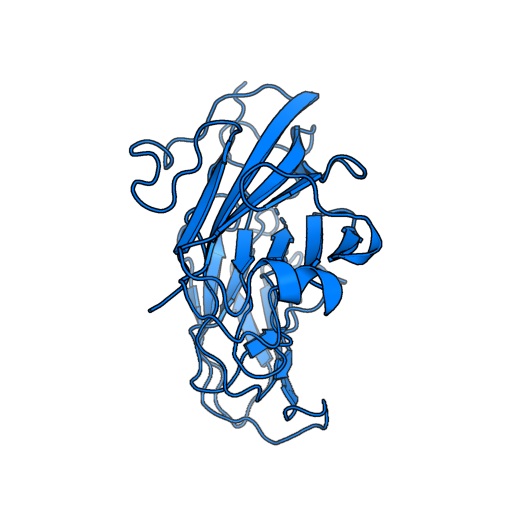 1720 N N . ALA A 1 227 ? -7.529 -19.713 -11.605 1.00 9.59 413 ALA A N 1
ATOM 1721 C CA . ALA A 1 227 ? -8.545 -20.756 -11.564 1.00 10.14 413 ALA A CA 1
ATOM 1722 C C . ALA A 1 227 ? -9.221 -20.948 -12.914 1.00 9.20 413 ALA A C 1
ATOM 1723 O O . ALA A 1 227 ? -9.860 -20.026 -13.437 1.00 9.75 413 ALA A O 1
ATOM 1725 N N . ASP A 1 228 ? -9.106 -22.166 -13.439 1.00 9.02 414 ASP A N 1
ATOM 1726 C CA . ASP A 1 228 ? -9.673 -22.567 -14.724 1.00 9.77 414 ASP A CA 1
ATOM 1727 C C . ASP A 1 228 ? -10.827 -23.531 -14.439 1.00 9.32 414 ASP A C 1
ATOM 1728 O O . ASP A 1 228 ? -10.613 -24.724 -14.169 1.00 9.93 414 ASP A O 1
ATOM 1733 N N . TYR A 1 229 ? -12.053 -23.006 -14.470 1.00 8.98 415 TYR A N 1
ATOM 1734 C CA . TYR A 1 229 ? -13.245 -23.793 -14.159 1.00 8.74 415 TYR A CA 1
ATOM 1735 C C . TYR A 1 229 ? -13.673 -24.568 -15.406 1.00 8.87 415 TYR A C 1
ATOM 1736 O O . TYR A 1 229 ? -13.896 -23.987 -16.479 1.00 9.60 415 TYR A O 1
ATOM 1745 N N . GLN A 1 230 ? -13.754 -25.884 -15.273 1.00 9.45 416 GLN A N 1
ATOM 1746 C CA . GLN A 1 230 ? -14.073 -26.753 -16.404 1.00 10.35 416 GLN A CA 1
ATOM 1747 C C . GLN A 1 230 ? -15.561 -26.671 -16.754 1.00 10.57 416 GLN A C 1
ATOM 1748 O O . GLN A 1 230 ? -16.405 -26.383 -15.899 1.00 12.47 416 GLN A O 1
ATOM 1754 N N . GLU A 1 231 ? -15.894 -26.947 -18.005 1.00 11.31 417 GLU A N 1
ATOM 1755 C CA . GLU A 1 231 ? -17.294 -26.987 -18.392 1.00 12.29 417 GLU A CA 1
ATOM 1756 C C . GLU A 1 231 ? -18.044 -28.052 -17.591 1.00 12.55 417 GLU A C 1
ATOM 1757 O O . GLU A 1 231 ? -17.463 -29.062 -17.183 1.00 12.64 417 GLU A O 1
ATOM 1763 N N . ILE A 1 232 ? -19.334 -27.814 -17.364 1.00 13.29 418 ILE A N 1
ATOM 1764 C CA . ILE A 1 232 ? -20.171 -28.745 -16.606 1.00 15.18 418 ILE A CA 1
ATOM 1765 C C . ILE A 1 232 ? -20.559 -29.942 -17.465 1.00 16.97 418 ILE A C 1
ATOM 1766 O O . ILE A 1 232 ? -20.934 -29.785 -18.631 1.00 19.86 418 ILE A O 1
ATOM 1771 N N . THR A 1 233 ? -20.457 -31.135 -16.886 1.00 18.40 419 THR A N 1
ATOM 1772 C CA . THR A 1 233 ? -20.855 -32.366 -17.564 1.00 20.11 419 THR A CA 1
ATOM 1773 C C . THR A 1 233 ? -21.953 -33.115 -16.812 1.00 21.98 419 THR A C 1
ATOM 1774 O O . THR A 1 233 ? -22.718 -33.868 -17.414 1.00 25.51 419 THR A O 1
ATOM 1778 N N . THR A 1 234 ? -22.033 -32.896 -15.501 1.00 19.47 420 THR A N 1
ATOM 1779 C CA . THR A 1 234 ? -22.876 -33.712 -14.631 1.00 21.91 420 THR A CA 1
ATOM 1780 C C . THR A 1 234 ? -23.423 -32.900 -13.463 1.00 19.85 420 THR A C 1
ATOM 1781 O O . THR A 1 234 ? -22.670 -32.206 -12.790 1.00 16.73 420 THR A O 1
ATOM 1785 N N . ALA A 1 235 ? -24.724 -32.987 -13.208 1.00 19.73 421 ALA A N 1
ATOM 1786 C CA . ALA A 1 235 ? -25.273 -32.402 -11.988 1.00 19.88 421 ALA A CA 1
ATOM 1787 C C . ALA A 1 235 ? -24.515 -32.954 -10.782 1.00 19.50 421 ALA A C 1
ATOM 1788 O O . ALA A 1 235 ? -24.226 -34.146 -10.714 1.00 20.23 421 ALA A O 1
ATOM 1790 N N . GLY A 1 236 ? -24.166 -32.079 -9.848 1.00 15.85 422 GLY A N 1
ATOM 1791 C CA . GLY A 1 236 ? -23.478 -32.502 -8.639 1.00 15.77 422 GLY A CA 1
ATOM 1792 C C . GLY A 1 236 ? -21.961 -32.580 -8.730 1.00 14.49 422 GLY A C 1
ATOM 1793 O O . GLY A 1 236 ? -21.325 -32.994 -7.769 1.00 15.10 422 GLY A O 1
ATOM 1794 N N . GLU A 1 237 ? -21.380 -32.180 -9.864 1.00 13.60 423 GLU A N 1
ATOM 1795 C CA . GLU A 1 237 ? -19.920 -32.184 -10.034 1.00 13.84 423 GLU A CA 1
ATOM 1796 C C . GLU A 1 237 ? -19.419 -30.875 -10.643 1.00 11.31 423 GLU A C 1
ATOM 1797 O O . GLU A 1 237 ? -19.942 -30.410 -11.657 1.00 11.74 423 GLU A O 1
ATOM 1803 N N . ILE A 1 238 ? -18.396 -30.297 -10.024 1.00 11.66 424 ILE A N 1
ATOM 1804 C CA . ILE A 1 238 ? -17.701 -29.128 -10.559 1.00 10.90 424 ILE A CA 1
ATOM 1805 C C . ILE A 1 238 ? -16.205 -29.405 -10.478 1.00 11.11 424 ILE A C 1
ATOM 1806 O O . ILE A 1 238 ? -15.728 -29.889 -9.445 1.00 11.69 424 ILE A O 1
ATOM 1811 N N . ALA A 1 239 ? -15.476 -29.125 -11.559 1.00 10.36 425 ALA A N 1
ATOM 1812 C CA . ALA A 1 239 ? -14.033 -29.347 -11.600 1.00 9.88 425 ALA A CA 1
ATOM 1813 C C . ALA A 1 239 ? -13.301 -28.035 -11.852 1.00 9.31 425 ALA A C 1
ATOM 1814 O O . ALA A 1 239 ? -13.736 -27.201 -12.654 1.00 10.03 425 ALA A O 1
ATOM 1816 N N . VAL A 1 240 ? -12.182 -27.862 -11.159 1.00 9.96 426 VAL A N 1
ATOM 1817 C CA A VAL A 1 240 ? -11.353 -26.676 -11.312 0.68 10.72 426 VAL A CA 1
ATOM 1818 C CA B VAL A 1 240 ? -11.352 -26.680 -11.325 0.32 11.17 426 VAL A CA 1
ATOM 1819 C C . VAL A 1 240 ? -9.896 -27.097 -11.485 1.00 9.87 426 VAL A C 1
ATOM 1820 O O . VAL A 1 240 ? -9.419 -28.008 -10.799 1.00 11.48 426 VAL A O 1
ATOM 1827 N N . LYS A 1 241 ? -9.198 -26.445 -12.407 1.00 9.63 427 LYS A N 1
ATOM 1828 C CA . LYS A 1 241 ? -7.775 -26.681 -12.612 1.00 9.76 427 LYS A CA 1
ATOM 1829 C C . LYS A 1 241 ? -7.043 -25.394 -12.264 1.00 8.40 427 LYS A C 1
ATOM 1830 O O . LYS A 1 241 ? -7.333 -24.349 -12.841 1.00 9.69 427 LYS A O 1
ATOM 1836 N N . ASN A 1 242 ? -6.123 -25.467 -11.304 1.00 8.72 428 ASN A N 1
ATOM 1837 C CA . ASN A 1 242 ? -5.349 -24.304 -10.900 1.00 7.77 428 ASN A CA 1
ATOM 1838 C C . ASN A 1 242 ? -4.019 -24.265 -11.617 1.00 9.21 428 ASN A C 1
ATOM 1839 O O . ASN A 1 242 ? -3.249 -25.226 -11.541 1.00 11.12 428 ASN A O 1
ATOM 1843 N N . TRP A 1 243 ? -3.755 -23.152 -12.298 1.00 9.44 429 TRP A N 1
ATOM 1844 C CA . TRP A 1 243 ? -2.527 -22.965 -13.061 1.00 9.90 429 TRP A CA 1
ATOM 1845 C C . TRP A 1 243 ? -1.596 -22.017 -12.323 1.00 8.88 429 TRP A C 1
ATOM 1846 O O . TRP A 1 243 ? -2.022 -20.943 -11.899 1.00 9.67 429 TRP A O 1
ATOM 1857 N N . LYS A 1 244 ? -0.324 -22.387 -12.193 1.00 9.88 430 LYS A N 1
ATOM 1858 C CA . LYS A 1 244 ? 0.648 -21.511 -11.539 1.00 11.24 430 LYS A CA 1
ATOM 1859 C C . LYS A 1 244 ? 1.115 -20.409 -12.501 1.00 12.11 430 LYS A C 1
ATOM 1860 O O . LYS A 1 244 ? 2.258 -20.412 -12.957 1.00 13.40 430 LYS A O 1
ATOM 1866 N N . ASP A 1 245 ? 0.227 -19.464 -12.802 1.00 11.75 431 ASP A N 1
ATOM 1867 C CA . ASP A 1 245 ? 0.512 -18.41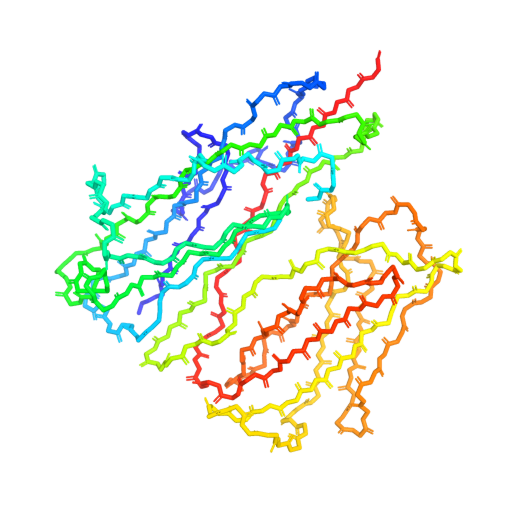2 -13.782 1.00 12.00 431 ASP A CA 1
ATOM 1868 C C . ASP A 1 245 ? 1.262 -17.211 -13.203 1.00 12.71 431 ASP A C 1
ATOM 1869 O O . ASP A 1 245 ? 1.774 -16.384 -13.957 1.00 13.65 431 ASP A O 1
ATOM 1874 N N . GLU A 1 246 ? 1.305 -17.097 -11.878 1.00 12.63 432 GLU A N 1
ATOM 1875 C CA . GLU A 1 246 ? 2.007 -15.994 -11.217 1.00 13.86 432 GLU A CA 1
ATOM 1876 C C . GLU A 1 246 ? 1.479 -14.628 -11.658 1.00 12.29 432 GLU A C 1
ATOM 1877 O O . GLU A 1 246 ? 2.245 -13.696 -11.915 1.00 14.47 432 GLU A O 1
ATOM 1883 N N . ASN A 1 247 ? 0.156 -14.527 -11.747 1.00 12.66 433 ASN A N 1
ATOM 1884 C CA . ASN A 1 247 ? -0.517 -13.281 -12.097 1.00 12.05 433 ASN A CA 1
ATOM 1885 C C . ASN A 1 247 ? -1.356 -12.740 -10.940 1.00 12.98 433 ASN A C 1
ATOM 1886 O O . ASN A 1 247 ? -1.613 -13.456 -9.972 1.00 13.17 433 ASN A O 1
ATOM 1891 N N . PRO A 1 248 ? -1.797 -11.473 -11.046 1.00 12.73 434 PRO A N 1
ATOM 1892 C CA . PRO A 1 248 ? -2.690 -10.906 -10.032 1.00 13.98 434 PRO A CA 1
ATOM 1893 C C . PRO A 1 248 ? -4.022 -11.646 -10.007 1.00 12.72 434 PRO A C 1
ATOM 1894 O O . PRO A 1 248 ? -4.380 -12.315 -10.982 1.00 11.79 434 PRO A O 1
ATOM 1898 N N . LYS A 1 249 ? -4.759 -11.513 -8.913 1.00 13.70 435 LYS A N 1
ATOM 1899 C CA . LYS A 1 249 ? -6.100 -12.077 -8.853 1.00 13.44 435 LYS A CA 1
ATOM 1900 C C . LYS A 1 249 ? -6.977 -11.471 -9.955 1.00 12.21 435 LYS A C 1
ATOM 1901 O O . LYS A 1 249 ? -6.792 -10.326 -10.349 1.00 12.94 435 LYS A O 1
ATOM 1907 N N . PRO A 1 250 ? -7.936 -12.249 -10.470 1.00 10.64 436 PRO A N 1
ATOM 1908 C CA . PRO A 1 250 ? -8.792 -11.730 -11.541 1.00 10.99 436 PRO A CA 1
ATOM 1909 C C . PRO A 1 250 ? -9.757 -10.666 -11.029 1.00 10.89 436 PRO A C 1
ATOM 1910 O O . PRO A 1 250 ? -9.975 -10.569 -9.821 1.00 13.02 436 PRO A O 1
ATOM 1914 N N . LEU A 1 251 ? -10.314 -9.872 -11.934 1.00 11.08 437 LEU A N 1
ATOM 1915 C CA . LEU A 1 251 ? -11.419 -8.988 -11.572 1.00 11.67 437 LEU A CA 1
ATOM 1916 C C . LEU A 1 251 ? -12.733 -9.749 -11.658 1.00 12.35 437 LEU A C 1
ATOM 1917 O O . LEU A 1 251 ? -12.907 -10.619 -12.510 1.00 12.95 437 LEU A O 1
ATOM 1922 N N . ASP A 1 252 ? -13.663 -9.393 -10.782 1.00 12.32 438 ASP A N 1
ATOM 1923 C CA . ASP A 1 252 ? -14.940 -10.074 -10.658 1.00 15.55 438 ASP A CA 1
ATOM 1924 C C . ASP A 1 252 ? -15.981 -8.997 -10.341 1.00 15.37 438 ASP A C 1
ATOM 1925 O O . ASP A 1 252 ? -16.145 -8.616 -9.186 1.00 15.74 438 ASP A O 1
ATOM 1930 N N . PRO A 1 253 ? -16.657 -8.466 -11.370 1.00 15.24 439 PRO A N 1
ATOM 1931 C CA . PRO A 1 253 ? -17.590 -7.349 -11.181 1.00 14.45 439 PRO A CA 1
ATOM 1932 C C . PRO A 1 253 ? -18.836 -7.758 -10.400 1.00 16.75 439 PRO A C 1
ATOM 1933 O O . PRO A 1 253 ? -19.228 -8.926 -10.396 1.00 17.60 439 PRO A O 1
ATOM 1937 N N . THR A 1 254 ? -19.460 -6.793 -9.739 1.00 17.50 440 THR A N 1
ATOM 1938 C CA . THR A 1 254 ? -20.784 -7.028 -9.178 1.00 17.54 440 THR A CA 1
ATOM 1939 C C . THR A 1 254 ? -21.742 -7.273 -10.338 1.00 15.69 440 THR A C 1
ATOM 1940 O O . THR A 1 254 ? -21.525 -6.778 -11.448 1.00 15.96 440 THR A O 1
ATOM 1944 N N . GLU A 1 255 ? -22.788 -8.045 -10.072 1.00 15.28 441 GLU A N 1
ATOM 1945 C CA . GLU A 1 255 ? -23.600 -8.647 -11.116 1.00 15.48 441 GLU A CA 1
ATOM 1946 C C . GLU A 1 255 ? -25.037 -8.130 -11.067 1.00 15.15 441 GLU A C 1
ATOM 1947 O O . GLU A 1 255 ? -25.626 -7.998 -9.995 1.00 16.88 441 GLU A O 1
ATOM 1953 N N . PRO A 1 256 ? -25.605 -7.820 -12.234 1.00 14.96 442 PRO A N 1
ATOM 1954 C CA . PRO A 1 256 ? -27.010 -7.415 -12.309 1.00 14.29 442 PRO A CA 1
ATOM 1955 C C . PRO A 1 256 ? -27.901 -8.641 -12.215 1.00 14.37 442 PRO A C 1
ATOM 1956 O O . PRO A 1 256 ? -27.429 -9.762 -12.394 1.00 15.20 442 PRO A O 1
ATOM 1960 N N . LYS A 1 257 ? -29.176 -8.431 -11.921 1.00 13.06 443 LYS A N 1
ATOM 1961 C CA . LYS A 1 257 ? -30.130 -9.532 -11.818 1.00 13.66 443 LYS A CA 1
ATOM 1962 C C . LYS A 1 257 ? -31.429 -9.208 -12.530 1.00 12.28 443 LYS A C 1
ATOM 1963 O O . LYS A 1 257 ? -31.816 -8.040 -12.644 1.00 12.63 443 LYS A O 1
ATOM 1969 N N A VAL A 1 258 ? -32.098 -10.244 -13.022 0.56 12.42 444 VAL A N 1
ATOM 1970 N N B VAL A 1 258 ? -32.101 -10.258 -12.993 0.44 12.52 444 VAL A N 1
ATOM 1971 C CA A VAL A 1 258 ? -33.437 -10.087 -13.565 0.56 13.76 444 VAL A CA 1
ATOM 1972 C CA B VAL A 1 258 ? -33.415 -10.151 -13.612 0.44 13.86 444 VAL A CA 1
ATOM 1973 C C A VAL A 1 258 ? -34.388 -11.004 -12.809 0.56 12.50 444 VAL A C 1
ATOM 1974 C C B VAL A 1 258 ? -34.393 -11.049 -12.857 0.44 12.54 444 VAL A C 1
ATOM 1975 O O A VAL A 1 258 ? -33.962 -11.963 -12.162 0.56 13.30 444 VAL A O 1
ATOM 1976 O O B VAL A 1 258 ? -33.990 -12.044 -12.253 0.44 13.36 444 VAL A O 1
ATOM 1983 N N . VAL A 1 259 ? -35.676 -10.702 -12.877 1.00 11.19 445 VAL A N 1
ATOM 1984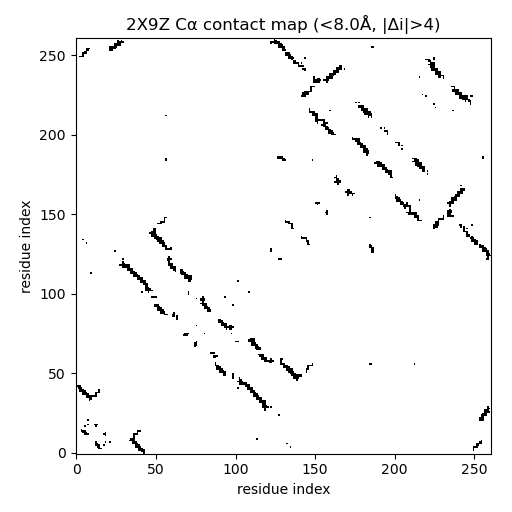 C CA . VAL A 1 259 ? -36.677 -11.520 -12.212 1.00 11.52 445 VAL A CA 1
ATOM 1985 C C . VAL A 1 259 ? -37.984 -11.386 -12.971 1.00 12.46 445 VAL A C 1
ATOM 1986 O O . VAL A 1 259 ? -38.183 -10.417 -13.705 1.00 12.76 445 VAL A O 1
ATOM 1990 N N . THR A 1 260 ? -38.856 -12.375 -12.818 1.00 12.88 446 THR A N 1
ATOM 1991 C CA . THR A 1 260 ? -40.201 -12.299 -13.364 1.00 12.28 446 THR A CA 1
ATOM 1992 C C . THR A 1 260 ? -41.199 -12.653 -12.267 1.00 12.06 446 THR A C 1
ATOM 1993 O O . THR A 1 260 ? -40.847 -13.334 -11.307 1.00 13.16 446 THR A O 1
ATOM 1997 N N . TYR A 1 261 ? -42.430 -12.168 -12.401 1.00 14.37 447 TYR A N 1
ATOM 1998 C CA . TYR A 1 261 ? -43.479 -12.438 -11.423 1.00 17.44 447 TYR A CA 1
ATOM 1999 C C . TYR A 1 261 ? -44.705 -13.048 -12.091 1.00 24.21 447 TYR A C 1
ATOM 2000 O O . TYR A 1 261 ? -44.872 -12.950 -13.305 1.00 26.38 447 TYR A O 1
ATOM 2009 N N . GLY A 1 262 ? -45.557 -13.680 -11.292 1.00 27.47 448 GLY A N 1
ATOM 2010 C CA . GLY A 1 262 ? -46.801 -14.240 -11.789 1.00 33.68 448 GLY A CA 1
ATOM 2011 C C . GLY A 1 262 ? -47.933 -13.230 -11.772 1.00 38.27 448 GLY A C 1
ATOM 2012 O O . GLY A 1 262 ? -48.924 -13.379 -12.489 1.00 41.73 448 GLY A O 1
#

InterPro domains:
  IPR013783 Immunoglobulin-like fold [G3DSA:2.60.40.10] (29-187)
  IPR013783 Immunoglobulin-like fold [G3DSA:2.60.40.10] (447-610)
  IPR019931 LPXTG cell wall anchor motif [PF00746] (621-662)
  IPR026466 Fimbrial isopeptide formation D2 domain [TIGR04226] (188-325)
  IPR032332 Gram-positive pilin backbone subunit 3, Cna-B-like domain [PF16570] (391-468)
  IPR032334 Gram-positive pilin backbone subunit 2, Cna-B-like domain [PF16569] (216-328)
  IPR041033 SpaA-like, prealbumin fold domain subgroup 1 [PF17802] (545-599)

Radius of gyration: 18.2 Å; Cα contacts (8 Å, |Δi|>4): 740; chains: 1; bounding box: 50×43×39 Å

Sequence (261 aa):
AKPKIDKDFKGKANPDTPRVDKDTPVNHQVGDVVEYEIVTKIPALANYATANNWSDRTEGLAFNKGTVKVTVDDVALEAGDYALTEVATGFDLKLTDAGLAKVNDQNAEKTVKITYSATLNDKAIVEVPESNDVTFNYGNNPDHGNTPKPNKPNENGDLTLTKTWVDATGAPIPAGAEATFDLVNAQAGKVVVQTVTTLTTDKNTVTVNGLDKNTEYKFVERSIKGYSADYQEITTAGEIAVVKNWKDENPKPLDPTEPKVVVTYG

Organism: Streptococcus pneumoniae serotype 4 (strain ATCC BAA-334 / TIGR4) (NCBI:txid170187)

B-factor: mean 18.42, std 8.46, range [7.77, 54.91]

Secondary structure (DSSP, 8-state):
---EEEEEETTT--SSS--TTTTSPEE--TT-EEEEEEEEEE-TT---SEEEEEE--TTEEE-TT--EEEETTEEPPGGGEEEEEETTEEEEEE-HHHHHHHSS-SS-EEEEEEEEEEE-TT--TT--EE--EEEEEESS---------B---TTS-EEEEEEEE-TTS-B----S-EEEEEEETTT--EEEEEEE-TT-SEEEE-S--TTS-EEEEEPPBTTBEEEEPPP-STTEEEEEEE----PPPB-----EEE---

Nearest PDB structures (foldseek):
  2x9z-assembly1_A  TM=1.004E+00  e=1.836E-52  Streptococcus pneumoniae TIGR4
  2x9x-assembly1_A  TM=9.979E-01  e=2.686E-48  Streptococcus pneumoniae TIGR4
  2x9y-assembly1_A  TM=9.981E-01  e=7.980E-48  Streptococcus pneumoniae TIGR4
  3rpk-assembly2_B  TM=9.968E-01  e=4.416E-47  Streptococcus pneumoniae
  2y1v-assembly3_C  TM=9.939E-01  e=1.500E-45  Streptococcus pneumoniae TIGR4